Protein AF-J9DTH9-F1 (afdb_monomer_lite)

InterPro domains:
  IPR004836 Sodium/calcium exchanger protein [PR01259] (29-41)
  IPR004836 Sodium/calcium exchanger protein [PR01259] (42-53)
  IPR004836 Sodium/calcium exchanger protein [PR01259] (55-67)
  IPR004836 Sodium/calcium exchanger protein [PR01259] (68-81)
  IPR004837 Sodium/calcium exchanger membrane region [PF01699] (24-188)
  IPR044880 NCX, central ion-binding domain superfamily [G3DSA:1.20.1420.30] (3-191)
  IPR051171 Calcium/Cation Antiporter [PTHR11878] (2-196)

Radius of gyration: 20.76 Å; chains: 1; bounding box: 55×37×49 Å

Foldseek 3Di:
DVCVVCVVVVVLLVVQDDCVPPVNPSSVVSVVVSCVVVLVVVLVVLQVVCVVVVHDSVLSCLPVVVCVVCVVLVVVLVVCCVVDPVSVVSVCSVVVVVCCCPCVVPVVVVVVQQVVCVVVVHGDDDDCQLVVVLVVLVVVLVVVLVVLLVCCLPPVVNVNDNDDGDPVSVVVNVVSNVVSSVVSSVVSRCVVVVVDDD

pLDDT: mean 89.2, std 5.46, range [56.94, 97.0]

Organism: Wuchereria bancrofti (NCBI:txid6293)

Sequence (198 aa):
MLHILSFPWKVIAALIPPTTLLGGWLSFFCALIVIGFITAIIGDLASILGCMIGLKDAVTAITLVALGTSLPDTFASKIAAQNDATADNAIGNITGSNAVNVFLGLGLPWTIAAIYWSIKNESFIVNAGNLGFSVTIFMATSIICILLLVARRILAFFGKGELGGPIGPKILSALILIILWLSYVLLSALQIYNYISI

Structure (mmCIF, N/CA/C/O backbone):
data_AF-J9DTH9-F1
#
_entry.id   AF-J9DTH9-F1
#
loop_
_atom_site.group_PDB
_atom_site.id
_atom_site.type_symbol
_atom_site.label_atom_id
_atom_site.label_alt_id
_atom_site.label_comp_id
_atom_site.label_asym_id
_atom_site.label_entity_id
_atom_site.label_seq_id
_atom_site.pdbx_PDB_ins_code
_atom_site.Cartn_x
_atom_site.Cartn_y
_atom_site.Cartn_z
_atom_site.occupancy
_atom_site.B_iso_or_equiv
_atom_site.auth_seq_id
_atom_site.auth_comp_id
_atom_site.auth_asym_id
_atom_site.auth_atom_id
_atom_site.pdbx_PDB_model_num
ATOM 1 N N . MET A 1 1 ? -12.044 -20.346 -17.306 1.00 56.94 1 MET A N 1
ATOM 2 C CA . MET A 1 1 ? -11.828 -20.302 -15.839 1.00 56.94 1 MET A CA 1
ATOM 3 C C . MET A 1 1 ? -12.072 -18.912 -15.241 1.00 56.94 1 MET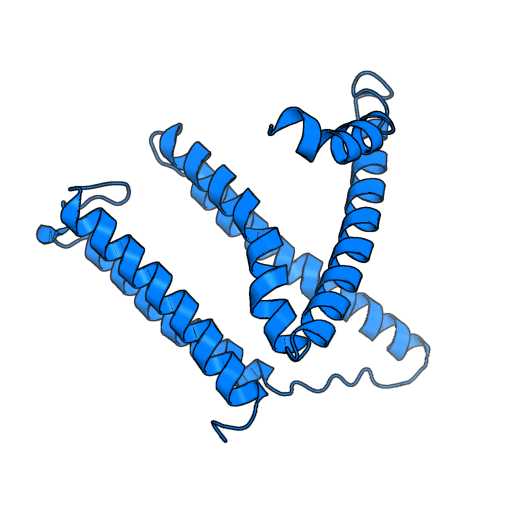 A C 1
ATOM 5 O O . MET A 1 1 ? -12.976 -18.786 -14.428 1.00 56.94 1 MET A O 1
ATOM 9 N N . LEU A 1 2 ? -11.370 -17.856 -15.688 1.00 71.00 2 LEU A N 1
ATOM 10 C CA . LEU A 1 2 ? -11.536 -16.469 -15.19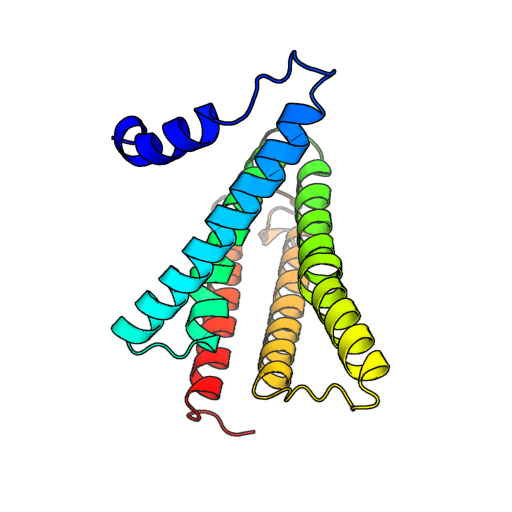2 1.00 71.00 2 LEU A CA 1
ATOM 11 C C . LEU A 1 2 ? -12.975 -15.918 -15.265 1.00 71.00 2 LEU A C 1
ATOM 13 O O . LEU A 1 2 ? -13.398 -15.170 -14.387 1.00 71.00 2 LEU A O 1
ATOM 17 N N . HIS A 1 3 ? -13.759 -16.315 -16.271 1.00 76.50 3 HIS A N 1
ATOM 18 C CA . HIS A 1 3 ? -15.157 -15.883 -16.394 1.00 76.50 3 HIS A CA 1
ATOM 19 C C . HIS A 1 3 ? -16.069 -16.449 -15.289 1.00 76.50 3 HIS A C 1
ATOM 21 O O . HIS A 1 3 ? -16.994 -15.769 -14.859 1.00 76.50 3 HIS A O 1
ATOM 27 N N . ILE A 1 4 ? -15.825 -17.681 -14.834 1.00 83.75 4 ILE A N 1
ATOM 28 C CA . ILE A 1 4 ? -16.640 -18.330 -13.794 1.00 83.75 4 ILE A CA 1
ATOM 29 C C . ILE A 1 4 ? -16.280 -17.744 -12.425 1.00 83.75 4 ILE A C 1
ATOM 31 O O . ILE A 1 4 ? -17.164 -17.380 -11.660 1.00 83.75 4 ILE A O 1
ATOM 35 N N . LEU A 1 5 ? -14.984 -17.552 -12.163 1.00 82.38 5 LEU A N 1
ATOM 36 C CA . LEU A 1 5 ? -14.482 -16.946 -10.924 1.00 82.38 5 LEU A CA 1
ATOM 37 C C . LEU A 1 5 ? -14.946 -15.493 -10.732 1.00 82.38 5 LEU A C 1
ATOM 39 O O . LEU A 1 5 ? -15.212 -15.080 -9.612 1.00 82.38 5 LEU A O 1
ATOM 43 N N . SER A 1 6 ? -15.080 -14.723 -11.816 1.00 83.62 6 SER A N 1
ATOM 44 C CA . SER A 1 6 ? -15.561 -13.333 -11.764 1.00 83.62 6 SER A CA 1
ATOM 45 C C . SER A 1 6 ? -17.087 -13.197 -11.811 1.00 83.62 6 SER A C 1
ATOM 47 O O . SER A 1 6 ? -17.594 -12.081 -11.723 1.00 83.62 6 SER A O 1
ATOM 49 N N . PHE A 1 7 ? -17.836 -14.296 -11.962 1.00 87.06 7 PHE A N 1
ATOM 50 C CA . PHE A 1 7 ? -19.287 -14.245 -12.152 1.00 87.06 7 PHE A CA 1
ATOM 51 C C . PHE A 1 7 ? -20.033 -13.551 -11.000 1.00 87.06 7 PHE A C 1
ATOM 53 O O . PHE A 1 7 ? -20.823 -12.654 -11.298 1.00 87.06 7 PHE A O 1
ATOM 60 N N . PRO A 1 8 ? -19.757 -13.845 -9.712 1.00 84.75 8 PRO A N 1
ATOM 61 C CA . PRO A 1 8 ? -20.412 -13.137 -8.614 1.00 84.75 8 PRO A CA 1
ATOM 62 C C . PRO A 1 8 ? -20.180 -11.623 -8.686 1.00 84.75 8 PRO A C 1
ATOM 64 O O . PRO A 1 8 ? -21.100 -10.840 -8.466 1.00 84.75 8 PRO A O 1
ATOM 67 N N . TRP A 1 9 ? -18.969 -11.194 -9.060 1.00 83.06 9 TRP A N 1
ATOM 68 C CA . TRP A 1 9 ? -18.630 -9.768 -9.127 1.00 83.06 9 TRP A CA 1
ATOM 69 C C . TRP A 1 9 ? -19.303 -9.087 -10.312 1.00 83.06 9 TRP A C 1
ATOM 71 O O . TRP A 1 9 ? -19.718 -7.940 -10.198 1.00 83.06 9 TRP A O 1
ATOM 81 N N . LYS A 1 10 ? -19.489 -9.802 -11.426 1.00 84.00 10 LYS A N 1
ATOM 82 C CA . LYS A 1 10 ? -20.274 -9.309 -12.564 1.00 84.00 10 LYS A CA 1
ATOM 83 C C . LYS A 1 10 ? -21.745 -9.122 -12.205 1.00 84.00 10 LYS A C 1
ATOM 85 O O . LYS A 1 10 ? -22.332 -8.140 -12.638 1.00 84.00 10 LYS A O 1
ATOM 90 N N . VAL A 1 11 ? -22.328 -10.028 -11.417 1.00 86.00 11 VAL A N 1
ATOM 91 C CA . VAL A 1 11 ? -23.721 -9.904 -10.958 1.00 86.00 11 VAL A CA 1
ATOM 92 C C . VAL A 1 11 ? -23.881 -8.683 -10.058 1.00 86.00 11 VAL A C 1
ATOM 94 O O . VAL A 1 11 ? -24.789 -7.890 -10.273 1.00 86.00 11 VAL A O 1
ATOM 97 N N . ILE A 1 12 ? -22.969 -8.484 -9.103 1.00 83.50 12 ILE A N 1
ATOM 98 C CA . ILE A 1 12 ? -23.009 -7.309 -8.224 1.00 83.50 12 ILE A CA 1
ATOM 99 C C . ILE A 1 12 ? -22.785 -6.017 -9.023 1.00 83.50 12 ILE A C 1
ATOM 101 O O . ILE A 1 12 ? -23.518 -5.048 -8.844 1.00 83.50 12 ILE A O 1
ATOM 105 N N . ALA A 1 13 ? -21.829 -6.006 -9.956 1.00 82.00 13 ALA A N 1
ATOM 106 C CA . ALA A 1 13 ? -21.587 -4.856 -10.823 1.00 82.00 13 ALA A CA 1
ATOM 107 C C . ALA A 1 13 ? -22.768 -4.559 -11.765 1.00 82.00 13 ALA A C 1
ATOM 109 O O . ALA A 1 13 ? -22.997 -3.402 -12.099 1.00 82.00 13 ALA A O 1
ATOM 110 N N . ALA A 1 14 ? -23.553 -5.568 -12.159 1.00 85.75 14 ALA A N 1
ATOM 111 C CA . ALA A 1 14 ? -24.756 -5.382 -12.971 1.00 85.75 14 ALA A CA 1
ATOM 112 C C . ALA A 1 14 ? -25.900 -4.677 -12.217 1.00 85.75 14 ALA A C 1
ATOM 114 O O . ALA A 1 14 ? -26.828 -4.186 -12.854 1.00 85.75 14 ALA A O 1
ATOM 115 N N . LEU A 1 15 ? -25.834 -4.598 -10.881 1.00 84.12 15 LEU A N 1
ATOM 116 C CA . LEU A 1 15 ? -26.766 -3.804 -10.072 1.00 84.12 15 LEU A CA 1
ATOM 117 C C . LEU A 1 15 ? -26.458 -2.299 -10.136 1.00 84.12 15 LEU A C 1
ATOM 119 O O . LEU A 1 15 ? -27.285 -1.488 -9.720 1.00 84.12 15 LEU A O 1
ATOM 123 N N . ILE A 1 16 ? -25.281 -1.913 -10.642 1.00 88.88 16 ILE A N 1
ATOM 124 C CA . ILE A 1 16 ? -24.899 -0.511 -10.810 1.00 88.88 16 ILE A CA 1
ATOM 125 C C . ILE A 1 16 ? -25.611 0.034 -12.059 1.00 88.88 16 ILE A C 1
ATOM 127 O O . ILE A 1 16 ? -25.510 -0.563 -13.134 1.00 88.88 16 ILE A O 1
ATOM 131 N N . PRO A 1 17 ? -26.326 1.168 -11.956 1.00 89.56 17 PRO A N 1
ATOM 132 C CA . PRO A 1 17 ? -27.059 1.725 -13.082 1.00 89.56 17 PRO A CA 1
ATOM 133 C C . PRO A 1 17 ? -26.115 2.134 -14.225 1.00 89.56 17 PRO A C 1
ATOM 135 O O . PRO A 1 17 ? -24.964 2.519 -13.978 1.00 89.56 17 PRO A O 1
ATOM 138 N N . PRO A 1 18 ? -26.590 2.082 -15.483 1.00 88.12 18 PRO A N 1
ATOM 139 C CA . PRO A 1 18 ? -25.776 2.410 -16.645 1.00 88.12 18 PRO A CA 1
ATOM 140 C C . PRO A 1 18 ? -25.323 3.873 -16.626 1.00 88.12 18 PRO A C 1
ATOM 142 O O . PRO A 1 18 ? -26.047 4.772 -16.195 1.00 88.12 18 PRO A O 1
ATOM 145 N N . THR A 1 19 ? -24.127 4.119 -17.162 1.00 87.06 19 THR A N 1
ATOM 146 C CA . THR A 1 19 ? -23.484 5.445 -17.211 1.00 87.06 19 THR A CA 1
ATOM 147 C C . THR A 1 19 ? -24.218 6.461 -18.088 1.00 87.06 19 THR A C 1
ATOM 149 O O . THR A 1 19 ? -23.945 7.654 -18.006 1.00 87.06 19 THR A O 1
ATOM 152 N N . THR A 1 20 ? -25.174 6.016 -18.907 1.00 87.44 20 THR A N 1
ATOM 153 C CA . THR A 1 20 ? -26.025 6.881 -19.734 1.00 87.44 20 THR A CA 1
ATOM 154 C C . THR A 1 20 ? -27.102 7.614 -18.929 1.00 87.44 20 THR A C 1
ATOM 156 O O . THR A 1 20 ? -27.630 8.620 -19.399 1.00 87.44 20 THR A O 1
ATOM 159 N N . LEU A 1 21 ? -27.428 7.154 -17.715 1.00 87.44 21 LEU A N 1
ATOM 160 C CA . LEU A 1 21 ? -28.403 7.808 -16.840 1.00 87.44 21 LEU A CA 1
ATOM 161 C C . LEU A 1 21 ? -27.757 8.956 -16.060 1.00 87.44 21 LEU A C 1
ATOM 163 O O . LEU A 1 21 ? -26.681 8.799 -15.483 1.00 87.44 21 LEU A O 1
ATOM 167 N N . LEU A 1 22 ? -28.444 10.104 -16.005 1.00 85.94 22 LEU A N 1
ATOM 168 C CA . LEU A 1 22 ? -28.042 11.286 -15.222 1.00 85.94 22 LEU A CA 1
ATOM 169 C C . LEU A 1 22 ? -26.574 11.709 -15.444 1.00 85.94 22 LEU A C 1
ATOM 171 O O . LEU A 1 22 ? -25.880 12.100 -14.507 1.00 85.94 22 LEU A O 1
ATOM 175 N N . GLY A 1 23 ? -26.079 11.590 -16.681 1.00 87.56 23 GLY A N 1
ATOM 176 C CA . GLY A 1 23 ? -24.701 11.953 -17.032 1.00 87.56 23 GLY A CA 1
ATOM 177 C C . GLY A 1 23 ? -23.626 11.123 -16.318 1.00 87.56 23 GLY A C 1
ATOM 178 O O . GLY A 1 23 ? -22.504 11.592 -16.167 1.00 87.56 23 GLY A O 1
ATOM 179 N N . GLY A 1 24 ? -23.965 9.922 -15.837 1.00 89.38 24 GLY A N 1
ATOM 180 C CA . GLY A 1 24 ? -23.042 9.008 -15.162 1.00 89.38 24 GLY A CA 1
ATOM 181 C C . GLY A 1 24 ? -22.931 9.198 -13.647 1.00 89.38 24 GLY A C 1
ATOM 182 O O . GLY A 1 24 ? -22.409 8.313 -12.971 1.00 89.38 24 GLY A O 1
ATOM 183 N N . TRP A 1 25 ? -23.483 10.278 -13.083 1.00 91.38 25 T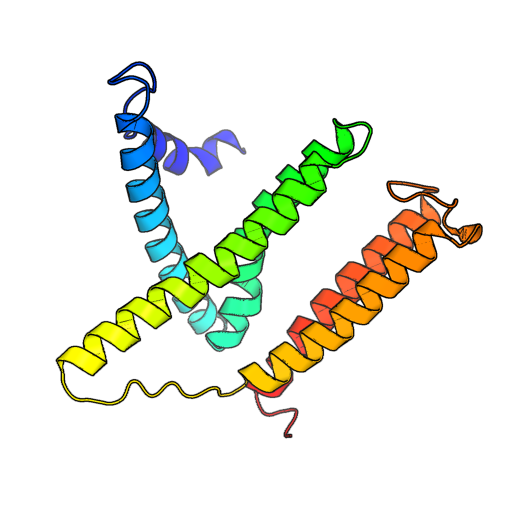RP A N 1
ATOM 184 C CA . TRP A 1 25 ? -23.417 10.555 -11.641 1.00 91.38 25 TRP A CA 1
ATOM 185 C C . TRP A 1 25 ? -24.092 9.481 -10.793 1.00 91.38 25 TRP A C 1
ATOM 187 O O . TRP A 1 25 ? -23.561 9.077 -9.760 1.00 91.38 25 TRP A O 1
ATOM 197 N N . LEU A 1 26 ? -25.242 8.974 -11.245 1.00 90.75 26 LEU A N 1
ATOM 198 C CA . LEU A 1 26 ? -25.947 7.905 -10.542 1.00 90.75 26 LEU A CA 1
ATOM 199 C C . LEU A 1 26 ? -25.106 6.621 -10.496 1.00 90.75 26 LEU A C 1
ATOM 201 O O . LEU A 1 26 ? -24.986 5.994 -9.447 1.00 90.75 26 LEU A O 1
ATOM 205 N N . SER A 1 27 ? -24.477 6.269 -11.620 1.00 91.06 27 SER A N 1
ATOM 206 C CA . SER A 1 27 ? -23.570 5.121 -11.717 1.00 91.06 27 SER A CA 1
ATOM 207 C C . SER A 1 27 ? -22.386 5.270 -10.756 1.00 91.06 27 SER A C 1
ATOM 209 O O . SER A 1 27 ? -22.070 4.343 -10.016 1.00 91.06 27 SER A O 1
ATOM 211 N N . PHE A 1 28 ? -21.798 6.468 -10.692 1.00 90.50 28 PHE A N 1
ATOM 212 C CA . PHE A 1 28 ? -20.665 6.779 -9.823 1.00 90.50 28 PHE A CA 1
ATOM 213 C C . PHE A 1 28 ? -20.976 6.583 -8.331 1.00 90.50 28 PHE A C 1
ATOM 215 O O . PHE A 1 28 ? -20.275 5.832 -7.652 1.00 90.50 28 PHE A O 1
ATOM 222 N N . PHE A 1 29 ? -22.043 7.201 -7.813 1.00 91.88 29 PHE A N 1
ATOM 223 C CA . PHE A 1 29 ? -22.385 7.079 -6.390 1.00 91.88 29 PHE A CA 1
ATOM 224 C C . PHE A 1 29 ? -22.839 5.664 -6.014 1.00 91.88 29 PHE A C 1
ATOM 226 O O . PHE A 1 29 ? -22.443 5.155 -4.965 1.00 91.88 29 PHE A O 1
ATOM 233 N N . CYS A 1 30 ? -23.616 4.994 -6.872 1.00 91.38 30 CYS A N 1
ATOM 234 C CA . CYS A 1 30 ? -23.992 3.599 -6.644 1.00 91.38 30 CYS A CA 1
ATOM 235 C C . CYS A 1 30 ? -22.762 2.679 -6.613 1.00 91.38 30 CYS A C 1
ATOM 237 O O . CYS A 1 30 ? -22.658 1.838 -5.722 1.00 91.38 30 CYS A O 1
ATOM 239 N N . ALA A 1 31 ? -21.809 2.862 -7.533 1.00 91.25 31 ALA A N 1
ATOM 240 C CA . ALA A 1 31 ? -20.563 2.101 -7.542 1.00 91.25 31 ALA A CA 1
ATOM 241 C C . ALA A 1 31 ? -19.748 2.322 -6.259 1.00 91.25 31 ALA A C 1
ATOM 243 O O . ALA A 1 31 ? -19.278 1.352 -5.670 1.00 91.25 31 ALA A O 1
ATOM 244 N N . LEU A 1 32 ? -19.633 3.569 -5.787 1.00 90.44 32 LEU A N 1
ATOM 245 C CA . LEU A 1 32 ? -18.943 3.886 -4.532 1.00 90.44 32 LEU A CA 1
ATOM 246 C C . LEU A 1 32 ? -19.558 3.162 -3.328 1.00 90.44 32 LEU A C 1
ATOM 248 O O . LEU A 1 32 ? -18.823 2.582 -2.531 1.00 90.44 32 LEU A O 1
ATOM 252 N N . ILE A 1 33 ? -20.890 3.151 -3.211 1.00 90.44 33 ILE A N 1
ATOM 253 C CA . ILE A 1 33 ? -21.591 2.456 -2.118 1.00 90.44 33 ILE A CA 1
ATOM 254 C C . ILE A 1 33 ? -21.323 0.949 -2.177 1.00 90.44 33 ILE A C 1
ATOM 256 O O . ILE A 1 33 ? -20.989 0.338 -1.163 1.00 90.44 33 ILE A O 1
ATOM 260 N N . VAL A 1 34 ? -21.436 0.352 -3.366 1.00 90.88 34 VAL A N 1
ATOM 261 C CA . VAL A 1 34 ? -21.207 -1.085 -3.567 1.00 90.88 34 VAL A CA 1
ATOM 262 C C . VAL A 1 34 ? -19.763 -1.464 -3.235 1.00 90.88 34 VAL A C 1
ATOM 264 O O . VAL A 1 34 ? -19.540 -2.429 -2.507 1.00 90.88 34 VAL A O 1
ATOM 267 N N . ILE A 1 35 ? -18.780 -0.694 -3.709 1.00 89.25 35 ILE A N 1
ATOM 268 C CA . ILE A 1 35 ? -17.361 -0.926 -3.408 1.00 89.25 35 ILE A CA 1
ATOM 269 C C . ILE A 1 35 ? -17.103 -0.782 -1.906 1.00 89.25 35 ILE A C 1
ATOM 271 O O . ILE A 1 35 ? -16.432 -1.637 -1.330 1.00 89.25 35 ILE A O 1
ATOM 275 N N . GLY A 1 36 ? -17.660 0.245 -1.258 1.00 88.88 36 GLY A N 1
ATOM 276 C CA . GLY A 1 36 ? -17.536 0.438 0.188 1.00 88.88 36 GLY A CA 1
ATOM 277 C C . GLY A 1 36 ? -18.091 -0.745 0.985 1.00 88.88 36 GLY A C 1
ATOM 278 O O . GLY A 1 36 ? -17.413 -1.270 1.867 1.00 88.88 36 GLY A O 1
ATOM 279 N N . PHE A 1 37 ? -19.282 -1.227 0.621 1.00 89.50 37 PHE A N 1
ATOM 280 C CA . PHE A 1 37 ? -19.912 -2.384 1.257 1.00 89.50 37 PHE A CA 1
ATOM 281 C C . PHE A 1 37 ? -19.104 -3.676 1.070 1.00 89.50 37 PHE A C 1
ATOM 283 O O . PHE A 1 37 ? -18.843 -4.392 2.036 1.00 89.50 37 PHE A O 1
ATOM 290 N N . ILE A 1 38 ? -18.654 -3.961 -0.156 1.00 88.69 38 ILE A N 1
ATOM 291 C CA . ILE A 1 38 ? -17.822 -5.139 -0.442 1.00 88.69 38 ILE A CA 1
ATOM 292 C C . ILE A 1 38 ? -16.501 -5.063 0.328 1.00 88.69 38 ILE A C 1
ATOM 294 O O . ILE A 1 38 ? -16.062 -6.064 0.889 1.00 88.69 38 ILE A O 1
ATOM 298 N N . THR A 1 39 ? -15.877 -3.885 0.380 1.00 87.50 39 THR A N 1
ATOM 299 C CA . THR A 1 39 ? -14.600 -3.685 1.078 1.00 87.50 39 THR A CA 1
ATOM 300 C C . THR A 1 39 ? -14.739 -3.957 2.575 1.00 87.50 39 THR A C 1
ATOM 302 O O . THR A 1 39 ? -13.872 -4.617 3.142 1.00 87.50 39 THR A O 1
ATOM 305 N N . ALA A 1 40 ? -15.845 -3.535 3.199 1.00 88.50 40 ALA A N 1
ATOM 306 C CA . ALA A 1 40 ? -16.130 -3.848 4.599 1.00 88.50 40 ALA A CA 1
ATOM 307 C C . ALA A 1 40 ? -16.228 -5.367 4.836 1.00 88.50 40 ALA A C 1
ATOM 309 O O . ALA A 1 40 ? -15.542 -5.898 5.706 1.00 88.50 40 ALA A O 1
ATOM 310 N N . ILE A 1 41 ? -16.987 -6.083 3.996 1.00 89.88 41 ILE A N 1
ATOM 311 C CA . ILE A 1 41 ? -17.116 -7.548 4.093 1.00 89.88 41 ILE A CA 1
ATOM 312 C C . ILE A 1 41 ? -15.763 -8.241 3.907 1.00 89.88 41 ILE A C 1
ATOM 314 O O . ILE A 1 41 ? -15.426 -9.158 4.652 1.00 89.88 41 ILE A O 1
ATOM 318 N N . ILE A 1 42 ? -14.978 -7.828 2.910 1.00 89.25 42 ILE A N 1
ATOM 319 C CA . ILE A 1 42 ? -13.660 -8.419 2.649 1.00 89.25 42 ILE A CA 1
ATOM 320 C C . ILE A 1 42 ? -12.715 -8.177 3.830 1.00 89.25 42 ILE A C 1
ATOM 322 O O . ILE A 1 42 ? -11.953 -9.079 4.174 1.00 89.25 42 ILE A O 1
ATOM 326 N N . GLY A 1 43 ? -12.778 -7.004 4.466 1.00 87.62 43 GLY A N 1
ATOM 327 C CA . GLY A 1 43 ? -12.012 -6.699 5.675 1.00 87.62 43 GLY A CA 1
ATOM 328 C C . GLY A 1 43 ? -12.329 -7.658 6.824 1.00 87.62 43 GLY A C 1
ATOM 329 O O . GLY A 1 43 ? -11.414 -8.256 7.395 1.00 87.62 43 GLY A O 1
ATOM 330 N N . ASP A 1 44 ? -13.615 -7.880 7.099 1.00 90.12 44 ASP A N 1
ATOM 331 C CA . ASP A 1 44 ? -14.058 -8.809 8.144 1.00 90.12 44 ASP A CA 1
ATOM 332 C C . ASP A 1 44 ? -13.655 -10.256 7.828 1.00 90.12 44 ASP A C 1
ATOM 334 O O . ASP A 1 44 ? -13.114 -10.965 8.680 1.00 90.12 44 ASP A O 1
ATOM 338 N N . LEU A 1 45 ? -13.841 -10.692 6.577 1.00 91.06 45 LEU A N 1
ATOM 339 C CA . LEU A 1 45 ? -13.428 -12.024 6.132 1.00 91.06 45 LEU A CA 1
ATOM 340 C C . LEU A 1 45 ? -11.912 -12.218 6.223 1.00 91.06 45 LEU A C 1
ATOM 342 O O . LEU A 1 45 ? -11.464 -13.300 6.602 1.00 91.06 45 LEU A O 1
ATOM 346 N N . ALA A 1 46 ? -11.122 -11.192 5.901 1.00 89.38 46 ALA A N 1
ATOM 347 C CA . ALA A 1 46 ? -9.673 -11.240 6.040 1.00 89.38 46 ALA A CA 1
ATOM 348 C C . ALA A 1 46 ? -9.266 -11.411 7.510 1.00 89.38 46 ALA A C 1
ATOM 350 O O . ALA A 1 46 ? -8.402 -12.237 7.796 1.00 89.38 46 ALA A O 1
ATOM 351 N N . SER A 1 47 ? -9.921 -10.703 8.436 1.00 87.31 47 SER A N 1
ATOM 352 C CA . SER A 1 47 ? -9.692 -10.852 9.879 1.00 87.31 47 SER A CA 1
ATOM 353 C C . SER A 1 47 ? -10.030 -12.265 10.375 1.00 87.31 47 SER A C 1
ATOM 355 O O . SER A 1 47 ? -9.197 -12.922 11.002 1.00 87.31 47 SER A O 1
ATOM 357 N N . ILE A 1 48 ? -11.198 -12.800 9.996 1.00 91.69 48 ILE A N 1
ATOM 358 C CA . ILE A 1 48 ? -11.612 -14.171 10.343 1.00 91.69 48 ILE A CA 1
ATOM 359 C C . ILE A 1 48 ? -10.630 -15.201 9.770 1.00 91.69 48 ILE A C 1
ATOM 361 O O . ILE A 1 48 ? -10.228 -16.131 10.469 1.00 91.69 48 ILE A O 1
ATOM 365 N N . LEU A 1 49 ? -10.207 -15.033 8.514 1.00 91.25 49 LEU A N 1
ATOM 366 C CA . LEU A 1 49 ? -9.205 -15.892 7.885 1.00 91.25 49 LEU A CA 1
ATOM 367 C C . LEU A 1 49 ? -7.870 -15.838 8.635 1.00 91.25 49 LEU A C 1
ATOM 369 O O . LEU A 1 49 ? -7.276 -16.883 8.897 1.00 91.25 49 LEU A O 1
ATOM 373 N N . GLY A 1 50 ? -7.425 -14.639 9.015 1.00 88.94 50 GLY A N 1
ATOM 374 C CA . GLY A 1 50 ? -6.247 -14.442 9.851 1.00 88.94 50 GLY A CA 1
ATOM 375 C C . GLY A 1 50 ? -6.352 -15.219 11.161 1.00 88.94 50 GLY A C 1
ATOM 376 O O . GLY A 1 50 ? -5.464 -16.009 11.475 1.00 88.94 50 GLY A O 1
ATOM 377 N N . CYS A 1 51 ? -7.482 -15.091 11.857 1.00 89.81 51 CYS A N 1
ATOM 378 C CA . CYS A 1 51 ? -7.764 -15.815 13.093 1.00 89.81 51 CYS A CA 1
ATOM 379 C C . CYS A 1 51 ? -7.709 -17.344 12.904 1.00 89.81 51 CYS A C 1
ATOM 381 O O . CYS A 1 51 ? -7.050 -18.032 13.682 1.00 89.81 51 CYS A O 1
ATOM 383 N N . MET A 1 52 ? -8.311 -17.879 11.834 1.00 92.06 52 MET A N 1
ATOM 384 C CA . MET A 1 52 ? -8.290 -19.321 11.533 1.00 92.06 52 MET A CA 1
ATOM 385 C C . MET A 1 52 ? -6.881 -19.864 11.257 1.00 92.06 52 MET A C 1
ATOM 387 O O . MET A 1 52 ? -6.601 -21.023 11.555 1.00 92.06 52 MET A O 1
ATOM 391 N N . ILE A 1 53 ? -5.993 -19.041 10.694 1.00 90.88 53 ILE A N 1
ATOM 392 C CA . ILE A 1 53 ? -4.597 -19.405 10.398 1.00 90.88 53 ILE A CA 1
ATOM 393 C C . ILE A 1 53 ? -3.676 -19.141 11.613 1.00 90.88 53 ILE A C 1
ATOM 395 O O . ILE A 1 53 ? -2.511 -19.532 11.609 1.00 90.88 53 ILE A O 1
ATOM 399 N N . GLY A 1 54 ? -4.179 -18.513 12.683 1.00 89.00 54 GLY A N 1
ATOM 400 C CA . GLY A 1 54 ? -3.387 -18.135 13.862 1.00 89.00 54 GLY A CA 1
ATOM 401 C C . GLY A 1 54 ? -2.568 -16.848 13.679 1.00 89.00 54 GLY A C 1
ATOM 402 O O . GLY A 1 54 ? -1.608 -16.595 14.416 1.00 89.00 54 GLY A O 1
ATOM 403 N N . LEU A 1 55 ? -2.929 -16.023 12.694 1.00 90.56 55 LEU A N 1
ATOM 404 C CA . LEU A 1 55 ? -2.332 -14.713 12.458 1.00 90.56 55 LEU A CA 1
ATOM 405 C C . LEU A 1 55 ? -2.992 -13.648 13.337 1.00 90.56 55 LEU A C 1
ATOM 407 O O . LEU A 1 55 ? -4.214 -13.566 13.421 1.00 90.56 55 LEU A O 1
ATOM 411 N N . LYS A 1 56 ? -2.174 -12.801 13.972 1.00 89.62 56 LYS A N 1
ATOM 412 C CA . LYS A 1 56 ? -2.666 -11.602 14.669 1.00 89.62 56 LYS A CA 1
ATOM 413 C C . LYS A 1 56 ? -3.217 -10.599 13.652 1.00 89.62 56 LYS A C 1
ATOM 415 O O . LYS A 1 56 ? -2.611 -10.418 12.596 1.00 89.62 56 LYS A O 1
ATOM 420 N N . ASP A 1 57 ? -4.276 -9.876 14.008 1.00 87.06 57 ASP A N 1
ATOM 421 C CA . ASP A 1 57 ? -4.962 -8.913 13.128 1.00 87.06 57 ASP A CA 1
ATOM 422 C C . ASP A 1 57 ? -4.007 -7.913 12.462 1.00 87.06 57 ASP A C 1
ATOM 424 O O . ASP A 1 57 ? -4.105 -7.653 11.264 1.00 87.06 57 ASP A O 1
ATOM 428 N N . ALA A 1 58 ? -3.015 -7.413 13.206 1.00 87.62 58 ALA A N 1
ATOM 429 C CA . ALA A 1 58 ? -2.002 -6.505 12.670 1.00 87.62 58 ALA A CA 1
ATOM 430 C C . ALA A 1 58 ? -1.147 -7.146 11.557 1.00 87.62 58 ALA A C 1
ATOM 432 O O . ALA A 1 58 ? -0.830 -6.481 10.574 1.00 87.62 58 ALA A O 1
ATOM 433 N N . VAL A 1 59 ? -0.807 -8.437 11.673 1.00 90.62 59 VAL A N 1
ATOM 434 C CA . VAL A 1 59 ? -0.058 -9.179 10.643 1.00 90.62 59 VAL A CA 1
ATOM 435 C C . VAL A 1 59 ? -0.942 -9.427 9.425 1.00 90.62 59 VAL A C 1
ATOM 437 O O . VAL A 1 59 ? -0.508 -9.211 8.296 1.00 90.62 59 VAL A O 1
ATOM 440 N N . THR A 1 60 ? -2.198 -9.814 9.643 1.00 91.19 60 THR A N 1
ATOM 441 C CA . THR A 1 60 ? -3.210 -9.977 8.589 1.00 91.19 60 THR A CA 1
ATOM 442 C C . THR A 1 60 ? -3.409 -8.682 7.795 1.00 91.19 60 THR A C 1
ATOM 444 O O . THR A 1 60 ? -3.464 -8.712 6.564 1.00 91.19 60 THR A O 1
ATOM 447 N N . ALA A 1 61 ? -3.443 -7.533 8.477 1.00 88.50 61 ALA A N 1
ATOM 448 C CA . ALA A 1 61 ? -3.604 -6.223 7.857 1.00 88.50 61 ALA A CA 1
ATOM 449 C C . ALA A 1 61 ? -2.412 -5.842 6.959 1.00 88.50 61 ALA A C 1
ATOM 451 O O . ALA A 1 61 ? -2.612 -5.504 5.793 1.00 88.50 61 ALA A O 1
ATOM 452 N N . ILE A 1 62 ? -1.172 -5.946 7.458 1.00 89.75 62 ILE A N 1
ATOM 453 C CA . ILE A 1 62 ? 0.035 -5.577 6.686 1.00 89.75 62 ILE A CA 1
ATOM 454 C C . ILE A 1 62 ? 0.392 -6.583 5.579 1.00 89.75 62 ILE A C 1
ATOM 456 O O . ILE A 1 62 ? 1.243 -6.290 4.740 1.00 89.75 62 ILE A O 1
ATOM 460 N N . THR A 1 63 ? -0.234 -7.764 5.574 1.00 90.38 63 THR A N 1
ATOM 461 C CA . THR A 1 63 ? -0.016 -8.805 4.560 1.00 90.38 63 THR A CA 1
ATOM 462 C C . THR A 1 63 ? -1.205 -8.929 3.620 1.00 90.38 63 THR A C 1
ATOM 464 O O . THR A 1 63 ? -1.168 -8.376 2.527 1.00 90.38 63 THR A O 1
ATOM 467 N N . LEU A 1 64 ? -2.258 -9.640 4.025 1.00 87.19 64 LEU A N 1
ATOM 468 C CA . LEU A 1 64 ? -3.379 -10.019 3.168 1.00 87.19 64 LEU A CA 1
ATOM 469 C C . LEU A 1 64 ? -4.177 -8.806 2.694 1.00 87.19 64 LEU A C 1
ATOM 471 O O . LEU A 1 64 ? -4.444 -8.685 1.499 1.00 87.19 64 LEU A O 1
ATOM 475 N N . VAL A 1 65 ? -4.522 -7.899 3.610 1.00 88.88 65 VAL A N 1
ATOM 476 C CA . VAL A 1 65 ? -5.330 -6.719 3.272 1.00 88.88 65 VAL A CA 1
ATOM 477 C C . VAL A 1 65 ? -4.512 -5.741 2.431 1.00 88.88 65 VAL A C 1
ATOM 479 O O . VAL A 1 65 ? -4.930 -5.393 1.328 1.00 88.88 65 VAL A O 1
ATOM 482 N N . ALA A 1 66 ? -3.316 -5.364 2.897 1.00 88.19 66 ALA A N 1
ATOM 483 C CA . ALA A 1 66 ? -2.449 -4.416 2.197 1.00 88.19 66 ALA A CA 1
ATOM 484 C C . ALA A 1 66 ? -2.040 -4.893 0.790 1.00 88.19 66 ALA A C 1
ATOM 486 O O . ALA A 1 66 ? -2.007 -4.100 -0.155 1.00 88.19 66 ALA A O 1
ATOM 487 N N . LEU A 1 67 ? -1.750 -6.188 0.624 1.00 87.94 67 LEU A N 1
ATOM 488 C CA . LEU A 1 67 ? -1.449 -6.775 -0.682 1.00 87.94 67 LEU A CA 1
ATOM 489 C C . LEU A 1 67 ? -2.697 -6.809 -1.573 1.00 87.94 67 LEU A C 1
ATOM 491 O O . LEU A 1 67 ? -2.612 -6.466 -2.751 1.00 87.94 67 LEU A O 1
ATOM 495 N N . GLY A 1 68 ? -3.858 -7.166 -1.017 1.00 85.62 68 GLY A N 1
ATOM 496 C CA . GLY A 1 68 ? -5.126 -7.218 -1.745 1.00 85.62 68 GLY A CA 1
ATOM 497 C C . GLY A 1 68 ? -5.535 -5.875 -2.356 1.00 85.62 68 GLY A C 1
ATOM 498 O O . GLY A 1 68 ? -5.987 -5.846 -3.499 1.00 85.62 68 GLY A O 1
ATOM 499 N N . THR A 1 69 ? -5.323 -4.768 -1.639 1.00 85.50 69 THR A N 1
ATOM 500 C CA . THR A 1 69 ? -5.634 -3.418 -2.138 1.00 85.50 69 THR A CA 1
ATOM 501 C C . THR A 1 69 ? -4.574 -2.882 -3.100 1.00 85.50 69 THR A C 1
ATOM 503 O O . THR A 1 69 ? -4.920 -2.232 -4.079 1.00 85.50 69 THR A O 1
ATOM 506 N N . SER A 1 70 ? -3.292 -3.183 -2.872 1.00 88.88 70 SER A N 1
ATOM 507 C CA . SER A 1 70 ? -2.183 -2.589 -3.641 1.00 88.88 70 SER A CA 1
ATOM 508 C C . SER A 1 70 ? -1.838 -3.343 -4.933 1.00 88.88 70 SER A C 1
ATOM 510 O O . SER A 1 70 ? -1.182 -2.792 -5.821 1.00 88.88 70 SER A O 1
ATOM 512 N N . LEU A 1 71 ? -2.241 -4.613 -5.069 1.00 89.06 71 LEU A N 1
ATOM 513 C CA . LEU A 1 71 ? -1.998 -5.403 -6.284 1.00 89.06 71 LEU A CA 1
ATOM 514 C C . LEU A 1 71 ? -2.692 -4.823 -7.531 1.00 89.06 71 LEU A C 1
ATOM 516 O O . LEU A 1 71 ? -2.010 -4.681 -8.552 1.00 89.06 71 LEU A O 1
ATOM 520 N N . PRO A 1 72 ? -3.996 -4.472 -7.497 1.00 84.94 72 PRO A N 1
ATOM 521 C CA . PRO A 1 72 ? -4.653 -3.792 -8.611 1.00 84.94 72 PRO A CA 1
ATOM 522 C C . PRO A 1 72 ? -3.933 -2.506 -9.026 1.00 84.94 72 PRO A C 1
ATOM 524 O O . PRO A 1 72 ? -3.649 -2.336 -10.213 1.00 84.94 72 PRO A O 1
ATOM 527 N N . ASP A 1 73 ? -3.547 -1.664 -8.062 1.00 87.44 73 ASP A N 1
ATOM 528 C CA . ASP A 1 73 ? -2.816 -0.416 -8.320 1.00 87.44 73 ASP A CA 1
ATOM 529 C C . ASP A 1 73 ? -1.452 -0.685 -8.954 1.00 87.44 73 ASP A C 1
ATOM 531 O O . ASP A 1 73 ? -1.051 -0.016 -9.906 1.00 87.44 73 ASP A O 1
ATOM 535 N N . THR A 1 74 ? -0.756 -1.725 -8.492 1.00 89.50 74 THR A N 1
ATOM 536 C CA . THR A 1 74 ? 0.523 -2.154 -9.069 1.00 89.50 74 THR A CA 1
ATOM 537 C C . THR A 1 74 ? 0.357 -2.579 -10.528 1.00 89.50 74 THR A C 1
ATOM 539 O O . THR A 1 74 ? 1.172 -2.210 -11.378 1.00 89.50 74 THR A O 1
ATOM 542 N N . PHE A 1 75 ? -0.696 -3.335 -10.856 1.00 90.19 75 PHE A N 1
ATOM 543 C CA . PHE A 1 75 ? -0.970 -3.727 -12.238 1.00 90.19 75 PHE A CA 1
ATOM 544 C C . PHE A 1 75 ? -1.374 -2.537 -13.108 1.00 90.19 75 PHE A C 1
ATOM 546 O O . PHE A 1 75 ? -0.876 -2.431 -14.229 1.00 90.19 75 PHE A O 1
ATOM 553 N N . ALA A 1 76 ? -2.206 -1.629 -12.596 1.00 89.00 76 ALA A N 1
ATOM 554 C CA . ALA A 1 76 ? -2.581 -0.404 -13.294 1.00 89.00 76 ALA A CA 1
ATOM 555 C C . ALA A 1 76 ? -1.348 0.463 -13.596 1.00 89.00 76 ALA A C 1
ATOM 557 O O . ALA A 1 76 ? -1.121 0.826 -14.750 1.00 89.00 76 ALA A O 1
ATOM 558 N N . SER A 1 77 ? -0.483 0.696 -12.604 1.00 90.62 77 SER A N 1
ATOM 559 C CA . SER A 1 77 ? 0.760 1.458 -12.772 1.00 90.62 77 SER A CA 1
ATOM 560 C C . SER A 1 77 ? 1.750 0.775 -13.708 1.00 90.62 77 SER A C 1
ATOM 562 O O . SER A 1 77 ? 2.407 1.444 -14.501 1.00 90.62 77 SER A O 1
ATOM 564 N N . LYS A 1 78 ? 1.843 -0.561 -13.680 1.00 90.56 78 LYS A N 1
ATOM 565 C CA . LYS A 1 78 ? 2.657 -1.311 -14.644 1.00 90.56 78 LYS A CA 1
ATOM 566 C C . LYS A 1 78 ? 2.151 -1.094 -16.069 1.00 90.56 78 LYS A C 1
ATOM 568 O O . LYS A 1 78 ? 2.955 -0.810 -16.949 1.00 90.56 78 LYS A O 1
ATOM 573 N N . ILE A 1 79 ? 0.848 -1.247 -16.300 1.00 90.44 79 ILE A N 1
ATOM 574 C CA . ILE A 1 79 ? 0.245 -1.069 -17.627 1.00 90.44 79 ILE A CA 1
ATOM 575 C C . ILE A 1 79 ? 0.446 0.375 -18.102 1.00 90.44 79 ILE A C 1
ATOM 577 O O . ILE A 1 79 ? 0.861 0.580 -19.240 1.00 90.44 79 ILE A O 1
ATOM 581 N N . ALA A 1 80 ? 0.243 1.362 -17.225 1.00 90.44 80 ALA A N 1
ATOM 582 C CA . ALA A 1 80 ? 0.517 2.766 -17.521 1.00 90.44 80 ALA A CA 1
ATOM 583 C C . ALA A 1 80 ? 1.987 2.984 -17.918 1.00 90.44 80 ALA A C 1
ATOM 585 O O . ALA A 1 80 ? 2.252 3.565 -18.961 1.00 90.44 80 ALA A O 1
ATOM 586 N N . ALA A 1 81 ? 2.942 2.432 -17.164 1.00 89.94 81 ALA A N 1
ATOM 587 C CA . ALA A 1 81 ? 4.369 2.553 -17.469 1.00 89.94 81 ALA A CA 1
ATOM 588 C C . ALA A 1 81 ? 4.798 1.835 -18.762 1.00 89.94 81 ALA A C 1
ATOM 590 O O . ALA A 1 81 ? 5.827 2.171 -19.335 1.00 89.94 81 ALA A O 1
ATOM 591 N N . GLN A 1 82 ? 4.059 0.813 -19.204 1.00 88.81 82 GLN A N 1
ATOM 592 C CA . GLN A 1 82 ? 4.335 0.109 -20.462 1.00 88.81 82 GLN A CA 1
ATOM 593 C C . GLN A 1 82 ? 3.768 0.837 -21.683 1.00 88.81 82 GLN A C 1
ATOM 595 O O . GLN A 1 82 ? 4.313 0.691 -22.775 1.00 88.81 82 GLN A O 1
ATOM 600 N N . ASN A 1 83 ? 2.671 1.570 -21.500 1.00 88.94 83 ASN A N 1
ATOM 601 C CA . ASN A 1 83 ? 1.949 2.242 -22.579 1.00 88.94 83 ASN A CA 1
ATOM 602 C C . ASN A 1 83 ? 2.314 3.725 -22.723 1.00 88.94 83 ASN A C 1
ATOM 604 O O . ASN A 1 83 ? 1.977 4.331 -23.735 1.00 88.94 83 ASN A O 1
ATOM 608 N N . ASP A 1 84 ? 2.974 4.305 -21.723 1.00 86.44 84 ASP A N 1
ATOM 609 C CA . ASP A 1 84 ? 3.373 5.706 -21.692 1.00 86.44 84 ASP A CA 1
ATOM 610 C C . ASP A 1 84 ? 4.888 5.851 -21.882 1.00 86.44 84 ASP A C 1
ATOM 612 O O . ASP A 1 84 ? 5.673 5.114 -21.286 1.00 86.44 84 ASP A O 1
ATOM 616 N N . ALA A 1 85 ? 5.307 6.811 -22.707 1.00 80.25 85 ALA A N 1
ATOM 617 C CA . ALA A 1 85 ? 6.712 7.007 -23.061 1.00 80.25 85 ALA A CA 1
ATOM 618 C C . ALA A 1 85 ? 7.551 7.529 -21.882 1.00 80.25 85 ALA A C 1
ATOM 620 O O . ALA A 1 85 ? 8.732 7.200 -21.783 1.00 80.25 85 ALA A O 1
ATOM 621 N N . THR A 1 86 ? 6.948 8.327 -20.996 1.00 82.94 86 THR A N 1
ATOM 622 C CA . THR A 1 86 ? 7.613 8.915 -19.818 1.00 82.94 86 THR A CA 1
ATOM 623 C C . THR A 1 86 ? 7.241 8.213 -18.510 1.00 82.94 86 THR A C 1
ATOM 625 O O . THR A 1 86 ? 7.895 8.421 -17.493 1.00 82.94 86 THR A O 1
ATOM 628 N N . ALA A 1 87 ? 6.216 7.352 -18.533 1.00 85.62 87 ALA A N 1
ATOM 629 C CA . ALA A 1 87 ? 5.589 6.734 -17.361 1.00 85.62 87 ALA A CA 1
ATOM 630 C C . ALA A 1 87 ? 5.090 7.719 -16.288 1.00 85.62 87 ALA A C 1
ATOM 632 O O . ALA A 1 87 ? 4.845 7.307 -15.149 1.00 85.62 87 ALA A O 1
ATOM 633 N N . ASP A 1 88 ? 4.865 8.986 -16.642 1.00 87.69 88 ASP A N 1
ATOM 634 C CA . ASP A 1 88 ? 4.341 9.995 -15.717 1.00 87.69 88 ASP A CA 1
ATOM 635 C C . ASP A 1 88 ? 2.983 9.564 -15.149 1.00 87.69 88 ASP A C 1
ATOM 637 O O . ASP A 1 88 ? 2.713 9.719 -13.955 1.00 87.69 88 ASP A O 1
ATOM 641 N N . ASN A 1 89 ? 2.160 8.909 -15.974 1.00 87.69 89 ASN A N 1
ATOM 642 C CA . ASN A 1 89 ? 0.876 8.357 -15.549 1.00 87.69 89 ASN A CA 1
ATOM 643 C C . ASN A 1 89 ? 1.015 7.280 -14.459 1.00 87.69 89 ASN A C 1
ATOM 645 O O . ASN A 1 89 ? 0.180 7.194 -13.556 1.00 87.69 89 ASN A O 1
ATOM 649 N N . ALA A 1 90 ? 2.075 6.469 -14.503 1.00 89.62 90 ALA A N 1
ATOM 650 C CA . ALA A 1 90 ? 2.329 5.461 -13.477 1.00 89.62 90 ALA A CA 1
ATOM 651 C C . ALA A 1 90 ? 2.733 6.105 -12.145 1.00 89.62 90 ALA A C 1
ATOM 653 O O . ALA A 1 90 ? 2.273 5.668 -11.089 1.00 89.62 90 ALA A O 1
ATOM 654 N N . ILE A 1 91 ? 3.548 7.165 -12.191 1.00 88.00 91 ILE A N 1
ATOM 655 C CA . ILE A 1 91 ? 3.928 7.937 -11.001 1.00 88.00 91 ILE A CA 1
ATOM 656 C C . ILE A 1 91 ? 2.702 8.627 -10.402 1.00 88.00 91 ILE A C 1
ATOM 658 O O . ILE A 1 91 ? 2.460 8.497 -9.203 1.00 88.00 91 ILE A O 1
ATOM 662 N N . GLY A 1 92 ? 1.882 9.277 -11.233 1.00 89.00 92 GLY A N 1
ATOM 663 C CA . GLY A 1 92 ? 0.629 9.896 -10.805 1.00 89.00 92 GLY A CA 1
ATOM 664 C C . GLY A 1 92 ? -0.304 8.906 -10.104 1.00 89.00 92 GLY A C 1
ATOM 665 O O . GLY A 1 92 ? -0.816 9.210 -9.027 1.00 89.00 92 GLY A O 1
ATOM 666 N N . ASN A 1 93 ? -0.456 7.695 -10.653 1.00 89.50 93 ASN A N 1
ATOM 667 C CA . ASN A 1 93 ? -1.283 6.653 -10.046 1.00 89.50 93 ASN A CA 1
ATOM 668 C C . ASN A 1 93 ? -0.747 6.194 -8.678 1.00 89.50 93 ASN A C 1
ATOM 670 O O . ASN A 1 93 ? -1.504 6.122 -7.710 1.00 89.50 93 ASN A O 1
ATOM 674 N N . ILE A 1 94 ? 0.560 5.917 -8.567 1.00 88.25 94 ILE A N 1
ATOM 675 C CA . ILE A 1 94 ? 1.176 5.452 -7.310 1.00 88.25 94 ILE A CA 1
ATOM 676 C C . ILE A 1 94 ? 1.114 6.542 -6.238 1.00 88.25 94 ILE A C 1
ATOM 678 O O . ILE A 1 94 ? 0.742 6.269 -5.095 1.00 88.25 94 ILE A O 1
ATOM 682 N N . THR A 1 95 ? 1.480 7.777 -6.579 1.00 88.81 95 THR A N 1
ATOM 683 C CA . THR A 1 95 ? 1.489 8.891 -5.626 1.00 88.81 95 THR A CA 1
ATOM 684 C C . THR A 1 95 ? 0.073 9.271 -5.207 1.00 88.81 95 THR A C 1
ATOM 686 O O . THR A 1 95 ? -0.175 9.452 -4.017 1.00 88.81 95 THR A O 1
ATOM 689 N N . GLY A 1 96 ? -0.868 9.333 -6.154 1.00 90.31 96 GLY A N 1
ATOM 690 C CA . GLY A 1 96 ? -2.272 9.634 -5.878 1.00 90.31 96 GLY A CA 1
ATOM 691 C C . GLY A 1 96 ? -2.927 8.592 -4.972 1.00 90.31 96 GLY A C 1
ATOM 692 O O . GLY A 1 96 ? -3.532 8.955 -3.964 1.00 90.31 96 GLY A O 1
ATOM 693 N N . SER A 1 97 ? -2.738 7.303 -5.267 1.00 89.50 97 SER A N 1
ATOM 694 C CA . SER A 1 97 ? -3.329 6.211 -4.477 1.00 89.50 97 SER A CA 1
ATOM 695 C C . SER A 1 97 ? -2.778 6.177 -3.047 1.00 89.50 97 SER A C 1
ATOM 697 O O . SER A 1 97 ? -3.540 6.081 -2.087 1.00 89.50 97 SER A O 1
ATOM 699 N N . ASN A 1 98 ? -1.465 6.369 -2.868 1.00 90.00 98 ASN A N 1
ATOM 700 C CA . ASN A 1 98 ? -0.869 6.464 -1.530 1.00 90.00 98 ASN A CA 1
ATOM 701 C C . ASN A 1 98 ? -1.336 7.707 -0.759 1.00 90.00 98 ASN A C 1
ATOM 703 O O . ASN A 1 98 ? -1.592 7.621 0.442 1.00 90.00 98 ASN A O 1
ATOM 707 N N . ALA A 1 99 ? -1.485 8.852 -1.432 1.00 91.69 99 ALA A N 1
ATOM 708 C CA . ALA A 1 99 ? -2.015 10.060 -0.807 1.00 91.69 99 ALA A CA 1
ATOM 709 C C . ALA A 1 99 ? -3.459 9.850 -0.326 1.00 91.69 99 ALA A C 1
ATOM 711 O O . ALA A 1 99 ? -3.780 10.192 0.810 1.00 91.69 99 ALA A O 1
ATOM 712 N N . VAL A 1 100 ? -4.314 9.228 -1.143 1.00 91.19 100 VAL A N 1
ATOM 713 C CA . VAL A 1 100 ? -5.686 8.872 -0.753 1.00 91.19 100 VAL A CA 1
ATOM 714 C C . VAL A 1 100 ? -5.688 7.916 0.443 1.00 91.19 100 VAL A C 1
ATOM 716 O O . VAL A 1 100 ? -6.418 8.163 1.401 1.00 91.19 100 VAL A O 1
ATOM 719 N N . ASN A 1 101 ? -4.833 6.892 0.460 1.00 90.12 101 ASN A N 1
ATOM 720 C CA . ASN A 1 101 ? -4.750 5.953 1.585 1.00 90.12 101 ASN A CA 1
ATOM 721 C C . ASN A 1 101 ? -4.371 6.644 2.903 1.00 90.12 101 ASN A C 1
ATOM 723 O O . ASN A 1 101 ? -4.968 6.368 3.942 1.00 90.12 101 ASN A O 1
ATOM 727 N N . VAL A 1 102 ? -3.415 7.574 2.876 1.00 90.88 102 VAL A N 1
ATOM 728 C CA . VAL A 1 102 ? -2.985 8.288 4.087 1.00 90.88 102 VAL A CA 1
ATOM 729 C C . VAL A 1 102 ? -4.009 9.345 4.502 1.00 90.88 102 VAL A C 1
ATOM 731 O O . VAL A 1 102 ? -4.453 9.357 5.648 1.00 90.88 102 VAL A O 1
ATOM 734 N N . PHE A 1 103 ? -4.418 10.230 3.593 1.00 92.75 103 PHE A N 1
ATOM 735 C CA . PHE A 1 103 ? -5.278 11.360 3.948 1.00 92.75 103 PHE A CA 1
ATOM 736 C C . PHE A 1 103 ? -6.741 10.958 4.125 1.00 92.75 103 PHE A C 1
ATOM 738 O O . PHE A 1 103 ? -7.367 11.348 5.109 1.00 92.75 103 PHE A O 1
ATOM 745 N N . LEU A 1 104 ? -7.291 10.172 3.200 1.00 91.25 104 LEU A N 1
ATOM 746 C CA . LEU A 1 104 ? -8.692 9.754 3.251 1.00 91.25 104 LEU A CA 1
ATOM 747 C C . LEU A 1 104 ? -8.866 8.419 3.978 1.00 91.25 104 LEU A C 1
ATOM 749 O O . LEU A 1 104 ? -9.847 8.257 4.691 1.00 91.25 104 LEU A O 1
ATOM 753 N N . GLY A 1 105 ? -7.928 7.480 3.837 1.00 89.25 105 GLY A N 1
ATOM 754 C CA . GLY A 1 105 ? -8.010 6.178 4.506 1.00 89.25 105 GLY A CA 1
ATOM 755 C C . GLY A 1 105 ? -7.708 6.237 6.007 1.00 89.25 105 GLY A C 1
ATOM 756 O O . GLY A 1 105 ? -8.429 5.628 6.791 1.00 89.25 105 GLY A O 1
ATOM 757 N N . LEU A 1 106 ? -6.681 6.985 6.426 1.00 89.88 106 LEU A N 1
ATOM 758 C CA . LEU A 1 106 ? -6.316 7.129 7.846 1.00 89.88 106 LEU A CA 1
ATOM 759 C C . LEU A 1 106 ? -6.786 8.462 8.439 1.00 89.88 106 LEU A C 1
ATOM 761 O O . LEU A 1 106 ? -7.384 8.485 9.515 1.00 89.88 106 LEU A O 1
ATOM 765 N N . GLY A 1 107 ? -6.533 9.572 7.740 1.00 93.38 107 GLY A N 1
ATOM 766 C CA . GLY A 1 107 ? -6.815 10.918 8.244 1.00 93.38 107 GLY A CA 1
ATOM 767 C C . GLY A 1 107 ? -8.302 11.182 8.475 1.00 93.38 107 GLY A C 1
ATOM 768 O O . GLY A 1 107 ? -8.685 11.607 9.563 1.00 93.38 107 GLY A O 1
ATOM 769 N N . LEU A 1 108 ? -9.156 10.887 7.491 1.00 94.62 108 LEU A N 1
ATOM 770 C CA . LEU A 1 108 ? -10.589 11.176 7.588 1.00 94.62 108 LEU A CA 1
ATOM 771 C C . LEU A 1 108 ? -11.291 10.397 8.726 1.00 94.62 108 LEU A C 1
ATOM 773 O O . LEU A 1 108 ? -11.956 11.054 9.531 1.00 94.62 108 LEU A O 1
ATOM 777 N N . PRO A 1 109 ? -11.137 9.062 8.883 1.00 93.00 109 PRO A N 1
ATOM 778 C CA . PRO A 1 109 ? -11.716 8.347 10.023 1.00 93.00 109 PRO A CA 1
ATOM 779 C C . PRO A 1 109 ? -11.209 8.859 11.371 1.00 93.00 109 PRO A C 1
ATOM 781 O O . PRO A 1 109 ? -11.997 8.996 12.306 1.00 93.00 109 PRO A O 1
ATOM 784 N N . TRP A 1 110 ? -9.918 9.202 11.466 1.00 94.12 110 TRP A N 1
ATOM 785 C CA . TRP A 1 110 ? -9.349 9.788 12.678 1.00 94.12 110 TRP A CA 1
ATOM 786 C C . TRP A 1 110 ? -10.000 11.131 13.014 1.00 94.12 110 TRP A C 1
ATOM 788 O O . TRP A 1 110 ? -10.385 11.361 14.158 1.00 94.12 110 TRP A O 1
ATOM 798 N N . THR A 1 111 ? -10.161 12.019 12.028 1.00 95.69 111 THR A N 1
ATOM 799 C CA . THR A 1 111 ? -10.827 13.314 12.217 1.00 95.69 111 THR A CA 1
ATOM 800 C C . THR A 1 111 ? -12.280 13.137 12.651 1.00 95.69 111 THR A C 1
ATOM 802 O O . THR A 1 111 ? -12.713 13.797 13.594 1.00 95.69 111 THR A O 1
ATOM 805 N N . ILE A 1 112 ? -13.023 12.221 12.021 1.00 96.19 112 ILE A N 1
ATOM 806 C CA . ILE A 1 112 ? -14.413 11.921 12.395 1.00 96.19 112 ILE A CA 1
ATOM 807 C C . ILE A 1 112 ? -14.483 11.422 13.845 1.00 96.19 112 ILE A C 1
ATOM 809 O O . ILE A 1 112 ? -15.298 11.919 14.623 1.00 96.19 112 ILE A O 1
ATOM 813 N N . ALA A 1 113 ? -13.607 10.488 14.231 1.00 94.81 113 ALA A N 1
ATOM 814 C CA . ALA A 1 113 ? -13.548 9.968 15.594 1.00 94.81 113 ALA A CA 1
ATOM 815 C C . ALA A 1 113 ? -13.198 11.067 16.611 1.00 94.81 113 ALA A C 1
ATOM 817 O O . ALA A 1 113 ? -13.875 11.202 17.628 1.00 94.81 113 ALA A O 1
ATOM 818 N N . ALA A 1 114 ? -12.196 11.899 16.320 1.00 95.38 114 ALA A N 1
ATOM 819 C CA . ALA A 1 114 ? -11.796 13.001 17.190 1.00 95.38 114 ALA A CA 1
ATOM 820 C C . ALA A 1 114 ? -12.937 14.010 17.413 1.00 95.38 114 ALA A C 1
ATOM 822 O O . ALA A 1 114 ? -13.176 14.421 18.549 1.00 95.38 114 ALA A O 1
ATOM 823 N N . ILE A 1 115 ? -13.681 14.366 16.357 1.00 96.50 115 ILE A N 1
ATOM 824 C CA . ILE A 1 115 ? -14.860 15.240 16.462 1.00 96.50 115 ILE A CA 1
ATOM 825 C C . ILE A 1 115 ? -15.945 14.576 17.316 1.00 96.50 115 ILE A C 1
ATOM 827 O O . ILE A 1 115 ? -16.491 15.217 18.213 1.00 96.50 115 ILE A O 1
ATOM 831 N N . TYR A 1 1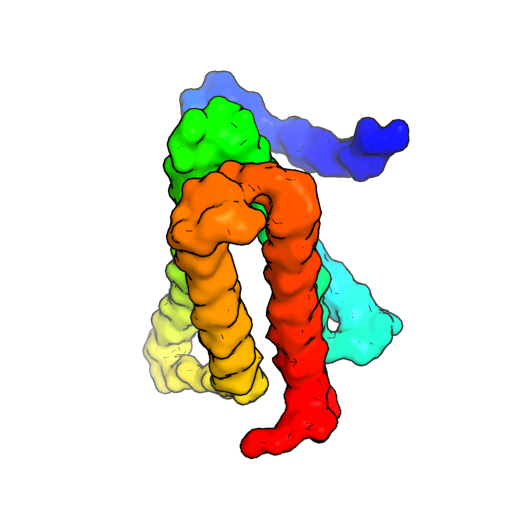16 ? -16.241 13.295 17.079 1.00 96.62 116 TYR A N 1
ATOM 832 C CA . TYR A 1 116 ? -17.247 12.553 17.841 1.00 96.62 116 TYR A CA 1
ATOM 833 C C . TYR A 1 116 ? -16.953 12.556 19.350 1.00 96.62 116 TYR A C 1
ATOM 835 O O . TYR A 1 116 ? -17.826 12.906 20.146 1.00 96.62 116 TYR A O 1
ATOM 843 N N . TRP A 1 117 ? -15.722 12.223 19.747 1.00 96.75 117 TRP A N 1
ATOM 844 C CA . TRP A 1 117 ? -15.320 12.209 21.158 1.00 96.75 117 TRP A CA 1
ATOM 845 C C . TRP A 1 117 ? -15.263 13.613 21.764 1.00 96.75 117 TRP A C 1
ATOM 847 O O . TRP A 1 117 ? -15.699 13.811 22.897 1.00 96.75 117 TRP A O 1
ATOM 857 N N . SER A 1 118 ? -14.850 14.616 20.983 1.00 95.56 118 SER A N 1
ATOM 858 C CA . SER A 1 118 ? -14.894 16.015 21.413 1.00 95.56 118 SER A CA 1
ATOM 859 C C . SER A 1 118 ? -16.320 16.476 21.731 1.00 95.56 118 SER A C 1
ATOM 861 O O . SER A 1 118 ? -16.516 17.149 22.739 1.00 95.56 118 SER A O 1
ATOM 863 N N . ILE A 1 119 ? -17.323 16.083 20.935 1.00 97.00 119 ILE A N 1
ATOM 864 C CA . ILE A 1 119 ? -18.742 16.381 21.212 1.00 97.00 119 ILE A CA 1
ATOM 865 C C . ILE A 1 119 ? -19.213 15.698 22.506 1.00 97.00 119 ILE A C 1
ATOM 867 O O . ILE A 1 119 ? -20.073 16.221 23.213 1.00 97.00 119 ILE A O 1
ATOM 871 N N . LYS A 1 120 ? -18.643 14.536 22.841 1.00 95.44 120 LYS A N 1
ATOM 872 C CA . LYS A 1 120 ? -18.921 13.806 24.086 1.00 95.44 120 LYS A CA 1
ATOM 873 C C . LYS A 1 120 ? -18.185 14.363 25.310 1.00 95.44 120 LYS A C 1
ATOM 875 O O . LYS A 1 120 ? -18.427 13.868 26.404 1.00 95.44 120 LYS A O 1
ATOM 880 N N . ASN A 1 121 ? -17.361 15.405 25.156 1.00 95.62 121 ASN A N 1
ATOM 881 C CA . ASN A 1 121 ? -16.459 15.921 26.195 1.00 95.62 121 ASN A CA 1
ATOM 882 C C . ASN A 1 121 ? -15.483 14.859 26.738 1.00 95.62 121 ASN A C 1
ATOM 884 O O . ASN A 1 121 ? -15.088 14.907 27.901 1.00 95.62 121 ASN A O 1
ATOM 888 N N . GLU A 1 122 ? -15.076 13.916 25.890 1.00 94.94 122 GLU A N 1
ATOM 889 C CA . GLU A 1 122 ? -14.098 12.880 26.222 1.00 94.94 122 GLU A CA 1
ATOM 890 C C . GLU A 1 122 ? -12.874 12.979 25.302 1.00 94.94 122 GLU A C 1
ATOM 892 O O . GLU A 1 122 ? -12.935 13.517 24.192 1.00 94.94 122 GLU A O 1
ATOM 897 N N . SER A 1 123 ? -11.729 12.476 25.765 1.00 90.94 123 SER A N 1
ATOM 898 C CA . SER A 1 123 ? -10.503 12.452 24.971 1.00 90.94 123 SER A CA 1
ATOM 899 C C . SER A 1 123 ? -10.464 11.226 24.058 1.00 90.94 123 SER A C 1
ATOM 901 O O . SER A 1 123 ? -10.625 10.088 24.494 1.00 90.94 123 SER A O 1
ATOM 903 N N . PHE A 1 124 ? -10.192 11.448 22.770 1.00 92.94 124 PHE A N 1
ATOM 904 C CA . PHE A 1 124 ? -9.930 10.359 21.834 1.00 92.94 124 PHE A CA 1
ATOM 905 C C . PHE A 1 124 ? -8.507 9.824 22.039 1.00 92.94 124 PHE A C 1
ATOM 907 O O . PHE A 1 124 ? -7.537 10.434 21.588 1.00 92.94 124 PHE A O 1
ATOM 914 N N . ILE A 1 125 ? -8.380 8.698 22.743 1.00 89.88 125 ILE A N 1
ATOM 915 C CA . ILE A 1 125 ? -7.094 8.050 23.029 1.00 89.88 125 ILE A CA 1
ATOM 916 C C . ILE A 1 125 ? -6.932 6.826 22.123 1.00 89.88 125 ILE A C 1
ATOM 918 O O . ILE A 1 125 ? -7.756 5.915 22.144 1.00 89.88 125 ILE A O 1
ATOM 922 N N . VAL A 1 126 ? -5.838 6.787 21.357 1.00 87.62 126 VAL A N 1
ATOM 923 C CA . VAL A 1 126 ? -5.479 5.660 20.485 1.00 87.62 126 VAL A CA 1
ATOM 924 C C . VAL A 1 126 ? -4.101 5.141 20.879 1.00 87.62 126 VAL A C 1
ATOM 926 O O . VAL A 1 126 ? -3.115 5.876 20.846 1.00 87.62 126 VAL A O 1
ATOM 929 N N . ASN A 1 127 ? -4.020 3.861 21.237 1.00 86.44 127 ASN A N 1
ATOM 930 C CA . ASN A 1 127 ? -2.754 3.221 21.582 1.00 86.44 127 ASN A CA 1
ATOM 931 C C . ASN A 1 127 ? -1.931 2.951 20.316 1.00 86.44 127 ASN A C 1
ATOM 933 O O . ASN A 1 127 ? -2.366 2.213 19.436 1.00 86.44 127 ASN A O 1
ATOM 937 N N . ALA A 1 128 ? -0.721 3.513 20.242 1.00 80.31 128 ALA A N 1
ATOM 938 C CA . ALA A 1 128 ? 0.154 3.366 19.077 1.00 80.31 128 ALA A CA 1
ATOM 939 C C . ALA A 1 128 ? 0.704 1.935 18.891 1.00 80.31 128 ALA A C 1
ATOM 941 O O . ALA A 1 128 ? 1.023 1.544 17.770 1.00 80.31 128 ALA A O 1
ATOM 942 N N . GLY A 1 129 ? 0.818 1.148 19.968 1.00 83.75 129 GLY A N 1
ATOM 943 C CA . GLY A 1 129 ? 1.293 -0.240 19.918 1.00 83.75 129 GLY A CA 1
ATOM 944 C C . GLY A 1 129 ? 2.590 -0.405 19.111 1.00 83.75 129 GLY A C 1
ATOM 945 O O . GLY A 1 129 ? 3.561 0.325 19.298 1.00 83.75 129 GLY A O 1
ATOM 946 N N . ASN A 1 130 ? 2.583 -1.344 18.167 1.00 82.31 130 ASN A N 1
ATOM 947 C CA . ASN A 1 130 ? 3.718 -1.704 17.307 1.00 82.31 130 ASN A CA 1
ATOM 948 C C . ASN A 1 130 ? 3.926 -0.761 16.102 1.00 82.31 130 ASN A C 1
ATOM 950 O O . ASN A 1 130 ? 4.777 -1.019 15.242 1.00 82.31 130 ASN A O 1
ATOM 954 N N . LEU A 1 131 ? 3.144 0.320 16.002 1.00 85.94 131 LEU A N 1
ATOM 955 C CA . LEU A 1 131 ? 3.155 1.205 14.838 1.00 85.94 131 LEU A CA 1
ATOM 956 C C . LEU A 1 131 ? 4.511 1.893 14.660 1.00 85.94 131 LEU A C 1
ATOM 958 O O . LEU A 1 131 ? 5.043 1.902 13.554 1.00 85.94 131 LEU A O 1
ATOM 962 N N . GLY A 1 132 ? 5.102 2.411 15.742 1.00 89.06 132 GLY A N 1
ATOM 963 C CA . GLY A 1 132 ? 6.367 3.155 15.681 1.00 89.06 132 GLY A CA 1
ATOM 964 C C . GLY A 1 132 ? 7.520 2.335 15.094 1.00 89.06 132 GLY A C 1
ATOM 965 O O . GLY A 1 132 ? 8.249 2.806 14.220 1.00 89.06 132 GLY A O 1
ATOM 966 N N . PHE A 1 133 ? 7.645 1.072 15.500 1.00 90.50 133 PHE A N 1
ATOM 967 C CA . PHE A 1 133 ? 8.643 0.173 14.927 1.00 90.50 133 PHE A CA 1
ATOM 968 C C . PHE A 1 133 ? 8.362 -0.155 13.463 1.00 90.50 133 PHE A C 1
ATOM 970 O O . PHE A 1 133 ? 9.263 -0.051 12.634 1.00 90.50 133 PHE A O 1
ATOM 977 N N . SER A 1 134 ? 7.114 -0.489 13.123 1.00 91.12 134 SER A N 1
ATOM 978 C CA . SER A 1 134 ? 6.746 -0.799 11.738 1.00 91.12 134 SER A CA 1
ATOM 979 C C . SER A 1 134 ? 7.021 0.385 10.807 1.00 91.12 134 SER A C 1
ATOM 981 O O . SER A 1 134 ? 7.595 0.204 9.736 1.00 91.12 134 SER A O 1
ATOM 983 N N . VAL A 1 135 ? 6.711 1.610 11.239 1.00 91.62 135 VAL A N 1
ATOM 984 C CA . VAL A 1 135 ? 7.048 2.838 10.503 1.00 91.62 135 VAL A CA 1
ATOM 985 C C . VAL A 1 135 ? 8.563 3.005 10.368 1.00 91.62 135 VAL A C 1
ATOM 987 O O . VAL A 1 135 ? 9.043 3.371 9.300 1.00 91.62 135 VAL A O 1
ATOM 990 N N . THR A 1 136 ? 9.338 2.685 11.404 1.00 92.88 136 THR A N 1
ATOM 991 C CA . THR A 1 136 ? 10.807 2.786 11.365 1.00 92.88 136 THR A CA 1
ATOM 992 C C . THR A 1 13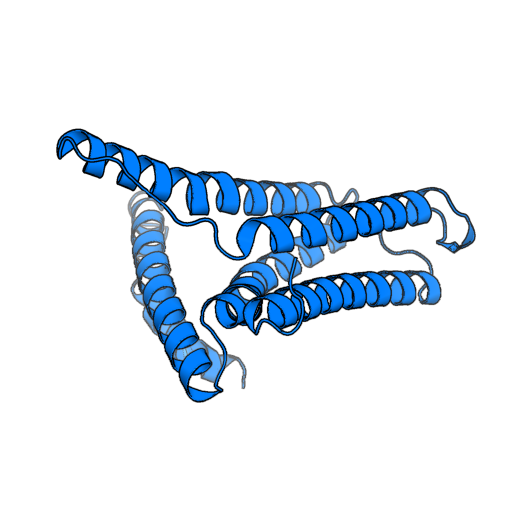6 ? 11.417 1.826 10.339 1.00 92.88 136 THR A C 1
ATOM 994 O O . THR A 1 136 ? 12.238 2.239 9.517 1.00 92.88 136 THR A O 1
ATOM 997 N N . ILE A 1 137 ? 10.982 0.561 10.320 1.00 94.00 137 ILE A N 1
ATOM 998 C CA . ILE A 1 137 ? 11.430 -0.423 9.321 1.00 94.00 137 ILE A CA 1
ATOM 999 C C . ILE A 1 137 ? 10.964 -0.029 7.915 1.00 94.00 137 ILE A C 1
ATOM 1001 O O . ILE A 1 137 ? 11.729 -0.141 6.952 1.00 94.00 137 ILE A O 1
ATOM 1005 N N . PHE A 1 138 ? 9.740 0.485 7.781 1.00 92.88 138 PHE A N 1
ATOM 1006 C CA . PHE A 1 138 ? 9.235 1.000 6.510 1.00 92.88 138 PHE A CA 1
ATOM 1007 C C . PHE A 1 138 ? 10.087 2.164 5.985 1.00 92.88 138 PHE A C 1
ATOM 1009 O O . PHE A 1 138 ? 10.456 2.177 4.813 1.00 92.88 138 PHE A O 1
ATOM 1016 N N . MET A 1 139 ? 10.474 3.109 6.846 1.00 95.06 139 MET A N 1
ATOM 1017 C CA . MET A 1 139 ? 11.355 4.217 6.467 1.00 95.06 139 MET A CA 1
ATOM 1018 C C . MET A 1 139 ? 12.740 3.722 6.043 1.00 95.06 139 MET A C 1
ATOM 1020 O O . MET A 1 139 ? 13.244 4.130 4.997 1.00 95.06 139 MET A O 1
ATOM 1024 N N . ALA A 1 140 ? 13.336 2.795 6.797 1.00 95.69 140 ALA A N 1
ATOM 1025 C CA . ALA A 1 140 ? 14.636 2.222 6.457 1.00 95.69 140 ALA A CA 1
ATOM 1026 C C . ALA A 1 140 ? 14.612 1.499 5.097 1.00 95.69 140 ALA A C 1
ATOM 1028 O O . ALA A 1 140 ? 15.454 1.751 4.234 1.00 95.69 140 ALA A O 1
ATOM 1029 N N . THR A 1 141 ? 13.613 0.643 4.867 1.00 95.31 141 THR A N 1
ATOM 1030 C CA . THR A 1 141 ? 13.444 -0.076 3.592 1.00 95.31 141 THR A CA 1
ATOM 1031 C C . THR A 1 141 ? 13.111 0.864 2.430 1.00 95.31 141 THR A C 1
ATOM 1033 O O . THR A 1 141 ? 13.609 0.658 1.322 1.00 95.31 141 THR A O 1
ATOM 1036 N N . SER A 1 142 ? 12.361 1.942 2.677 1.00 93.19 142 SER A N 1
ATOM 1037 C CA . SER A 1 142 ? 12.065 2.983 1.683 1.00 93.19 142 SER A CA 1
ATOM 1038 C C . SER A 1 142 ? 13.312 3.759 1.263 1.00 93.19 142 SER A C 1
ATOM 1040 O O . SER A 1 142 ? 13.499 4.011 0.075 1.00 93.19 142 SER A O 1
ATOM 1042 N N . ILE A 1 143 ? 14.213 4.080 2.198 1.00 95.81 143 ILE A N 1
ATOM 1043 C CA . ILE A 1 143 ? 15.501 4.711 1.874 1.00 95.81 143 ILE A CA 1
ATOM 1044 C C . ILE A 1 143 ? 16.326 3.791 0.971 1.00 95.81 143 ILE A C 1
ATOM 1046 O O . ILE A 1 143 ? 16.830 4.237 -0.058 1.00 95.81 143 ILE A O 1
ATOM 1050 N N . ILE A 1 144 ? 16.421 2.498 1.301 1.00 96.25 144 ILE A N 1
ATOM 1051 C CA . ILE A 1 144 ? 17.148 1.523 0.472 1.00 96.25 144 ILE A CA 1
ATOM 1052 C C . ILE A 1 144 ? 16.506 1.406 -0.919 1.00 96.25 144 ILE A C 1
ATOM 1054 O O . ILE A 1 144 ? 17.219 1.371 -1.922 1.00 96.25 144 ILE A O 1
ATOM 1058 N N . CYS A 1 145 ? 15.173 1.399 -0.999 1.00 94.50 145 CYS A N 1
ATOM 1059 C CA . CYS A 1 145 ? 14.435 1.414 -2.261 1.00 94.50 145 CYS A CA 1
ATOM 1060 C C . CYS A 1 145 ? 14.792 2.644 -3.112 1.00 94.50 145 CYS A C 1
ATOM 1062 O O . CYS A 1 145 ? 15.166 2.498 -4.275 1.00 94.50 145 CYS A O 1
ATOM 1064 N N . ILE A 1 146 ? 14.759 3.849 -2.535 1.00 93.06 146 ILE A N 1
ATOM 1065 C CA . ILE A 1 146 ? 15.105 5.089 -3.246 1.00 93.06 146 ILE A CA 1
ATOM 1066 C C . ILE A 1 146 ? 16.564 5.063 -3.705 1.00 93.06 146 ILE A C 1
ATOM 1068 O O . ILE A 1 146 ? 16.843 5.372 -4.863 1.00 93.06 146 ILE A O 1
ATOM 1072 N N . LEU A 1 147 ? 17.495 4.644 -2.844 1.00 94.81 147 LEU A N 1
ATOM 1073 C CA . LEU A 1 147 ? 18.907 4.510 -3.206 1.00 94.81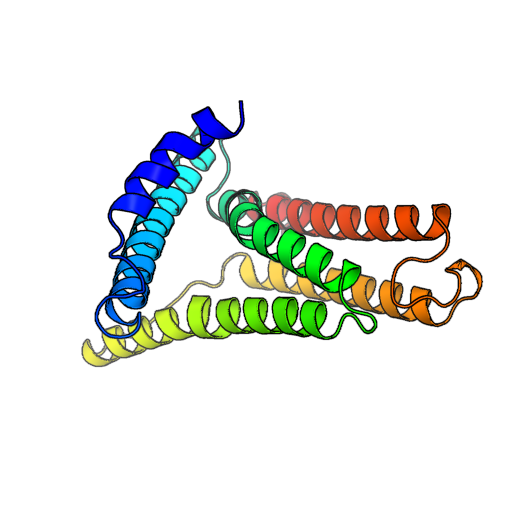 147 LEU A CA 1
ATOM 1074 C C . LEU A 1 147 ? 19.103 3.525 -4.362 1.00 94.81 147 LEU A C 1
ATOM 1076 O O . LEU A 1 147 ? 19.874 3.812 -5.275 1.00 94.81 147 LEU A O 1
ATOM 1080 N N . LEU A 1 148 ? 18.376 2.404 -4.373 1.00 93.50 148 LEU A N 1
ATOM 1081 C CA . LEU A 1 148 ? 18.386 1.456 -5.486 1.00 93.50 148 LEU A CA 1
ATOM 1082 C C . LEU A 1 148 ? 17.864 2.101 -6.778 1.00 93.50 148 LEU A C 1
ATOM 1084 O O . LEU A 1 148 ? 18.480 1.929 -7.828 1.00 93.50 148 LEU A O 1
ATOM 1088 N N . LEU A 1 149 ? 16.762 2.854 -6.727 1.00 91.19 149 LEU A N 1
ATOM 1089 C CA . LEU A 1 149 ? 16.211 3.542 -7.901 1.00 91.19 149 LEU A CA 1
ATOM 1090 C C . LEU A 1 149 ? 17.171 4.612 -8.443 1.00 91.19 149 LEU A C 1
ATOM 1092 O O . LEU A 1 149 ? 17.403 4.680 -9.651 1.00 91.19 149 LEU A O 1
ATOM 1096 N N . VAL A 1 150 ? 17.803 5.391 -7.563 1.00 92.44 150 VAL A N 1
ATOM 1097 C CA . VAL A 1 150 ? 18.836 6.369 -7.939 1.00 92.44 150 VAL A CA 1
ATOM 1098 C C . VAL A 1 150 ? 20.062 5.666 -8.530 1.00 92.44 150 VAL A C 1
ATOM 1100 O O . VAL A 1 150 ? 20.575 6.079 -9.570 1.00 92.44 150 VAL A O 1
ATOM 1103 N N . ALA A 1 151 ? 20.504 4.559 -7.929 1.00 91.94 151 ALA A N 1
ATOM 1104 C CA . ALA A 1 151 ? 21.610 3.759 -8.442 1.00 91.94 151 ALA A CA 1
ATOM 1105 C C . ALA A 1 151 ? 21.309 3.201 -9.841 1.00 91.94 151 ALA A C 1
ATOM 1107 O O . ALA A 1 151 ? 22.178 3.251 -10.713 1.00 91.94 151 ALA A O 1
ATOM 1108 N N . ARG A 1 152 ? 20.076 2.741 -10.095 1.00 91.88 152 ARG A N 1
ATOM 1109 C CA . ARG A 1 152 ? 19.640 2.294 -11.429 1.00 91.88 152 ARG A CA 1
ATOM 1110 C C . ARG A 1 152 ? 19.714 3.397 -12.481 1.00 91.88 152 ARG A C 1
ATOM 1112 O O . ARG A 1 152 ? 20.087 3.125 -13.620 1.00 91.88 152 ARG A O 1
ATOM 1119 N N . ARG A 1 153 ? 19.400 4.633 -12.086 1.00 90.31 153 ARG A N 1
ATOM 1120 C CA . ARG A 1 153 ? 19.454 5.810 -12.960 1.00 90.31 153 ARG A CA 1
ATOM 1121 C C . ARG A 1 153 ? 20.887 6.201 -13.332 1.00 90.31 153 ARG A C 1
ATOM 1123 O O . ARG A 1 153 ? 21.135 6.596 -14.466 1.00 90.31 153 ARG A O 1
ATOM 1130 N N . ILE A 1 154 ? 21.833 6.096 -12.397 1.00 91.00 154 ILE A N 1
ATOM 1131 C CA . ILE A 1 154 ? 23.185 6.661 -12.565 1.00 91.00 154 ILE A CA 1
ATOM 1132 C C . ILE A 1 154 ? 24.211 5.615 -13.028 1.00 91.00 154 ILE A C 1
ATOM 1134 O O . ILE A 1 154 ? 25.063 5.903 -13.875 1.00 91.00 154 ILE A O 1
ATOM 1138 N N . LEU A 1 155 ? 24.164 4.399 -12.481 1.00 90.50 155 LEU A N 1
ATOM 1139 C CA . LEU A 1 155 ? 25.208 3.401 -12.704 1.00 90.50 155 LEU A CA 1
ATOM 1140 C C . LEU A 1 155 ? 25.057 2.718 -14.068 1.00 90.50 155 LEU A C 1
ATOM 1142 O O . LEU A 1 155 ? 24.000 2.196 -14.426 1.00 90.50 155 LEU A O 1
ATOM 1146 N N . ALA A 1 156 ? 26.172 2.630 -14.799 1.00 86.81 156 ALA A N 1
ATOM 1147 C CA . ALA A 1 156 ? 26.229 1.977 -16.108 1.00 86.81 156 ALA A CA 1
ATOM 1148 C C . ALA A 1 156 ? 25.845 0.486 -16.058 1.00 86.81 156 ALA A C 1
ATOM 1150 O O . ALA A 1 156 ? 25.255 -0.015 -17.011 1.00 86.81 156 ALA A O 1
ATOM 1151 N N . PHE A 1 157 ? 26.105 -0.199 -14.936 1.00 86.38 157 PHE A N 1
ATOM 1152 C CA . PHE A 1 157 ? 25.713 -1.598 -14.718 1.00 86.38 157 PHE A CA 1
ATOM 1153 C C . PHE A 1 157 ? 24.207 -1.835 -14.919 1.00 86.38 157 PHE A C 1
ATOM 1155 O O . PHE A 1 157 ? 23.807 -2.851 -15.480 1.00 86.38 157 PHE A O 1
ATOM 1162 N N . PHE A 1 158 ? 23.367 -0.880 -14.510 1.00 84.62 158 PHE A N 1
ATOM 1163 C CA . PHE A 1 158 ? 21.912 -0.964 -14.660 1.00 84.62 158 PHE A CA 1
ATOM 1164 C C . PHE A 1 158 ? 21.412 -0.452 -16.022 1.00 84.62 158 PHE A C 1
ATOM 1166 O O . PHE A 1 158 ? 20.207 -0.422 -16.265 1.00 84.62 158 PHE A O 1
ATOM 1173 N N . GLY A 1 159 ? 22.319 -0.062 -16.923 1.00 81.31 159 GLY A N 1
ATOM 1174 C CA . GLY A 1 159 ? 21.991 0.484 -18.239 1.00 81.31 159 GLY A CA 1
ATOM 1175 C C . GLY A 1 159 ? 21.538 1.946 -18.229 1.00 81.31 159 GLY A C 1
ATOM 1176 O O . GLY A 1 159 ? 21.035 2.402 -19.249 1.00 81.31 159 GLY A O 1
ATOM 1177 N N . LYS A 1 160 ? 21.704 2.674 -17.107 1.00 82.50 160 LYS A N 1
ATOM 1178 C CA . LYS A 1 160 ? 21.259 4.075 -16.916 1.00 82.50 160 LYS A CA 1
ATOM 1179 C C . LYS A 1 160 ? 19.774 4.311 -17.242 1.00 82.50 160 LYS A C 1
ATOM 1181 O O . LYS A 1 160 ? 19.387 5.395 -17.670 1.00 82.50 160 LYS A O 1
ATOM 1186 N N . GLY A 1 161 ? 18.948 3.280 -17.081 1.00 74.12 161 GLY A N 1
ATOM 1187 C CA . GLY A 1 161 ? 17.524 3.330 -17.394 1.00 74.12 161 GLY A CA 1
ATOM 1188 C C . GLY A 1 161 ? 16.687 3.621 -16.155 1.00 74.12 161 GLY A C 1
ATOM 1189 O O . GLY A 1 161 ? 16.800 2.916 -15.152 1.00 74.12 161 GLY A O 1
ATOM 1190 N N . GLU A 1 162 ? 15.807 4.617 -16.243 1.00 72.25 162 GLU A N 1
ATOM 1191 C CA . GLU A 1 162 ? 14.765 4.872 -15.236 1.00 72.25 162 GLU A CA 1
ATOM 1192 C C . GLU A 1 162 ? 13.700 3.762 -15.258 1.00 72.25 162 GLU A C 1
ATOM 1194 O O . GLU A 1 162 ? 13.238 3.294 -14.217 1.00 72.25 162 GLU A O 1
ATOM 1199 N N . LEU A 1 163 ? 13.390 3.261 -16.457 1.00 74.94 163 LEU A N 1
ATOM 1200 C CA . LEU A 1 163 ? 12.437 2.186 -16.711 1.00 74.94 163 LEU A CA 1
ATOM 1201 C C . LEU A 1 163 ? 13.103 1.079 -17.531 1.00 74.94 163 LEU A C 1
ATOM 1203 O O . LEU A 1 163 ? 13.865 1.328 -18.462 1.00 74.94 163 LEU A O 1
ATOM 1207 N N . GLY A 1 164 ? 12.802 -0.175 -17.195 1.00 78.44 164 GLY A N 1
ATOM 1208 C CA . GLY A 1 164 ? 13.365 -1.324 -17.904 1.00 78.44 164 GLY A CA 1
ATOM 1209 C C . GLY A 1 164 ? 14.869 -1.502 -17.664 1.00 78.44 164 GLY A C 1
ATOM 1210 O O . GLY A 1 164 ? 15.288 -1.712 -16.523 1.00 78.44 164 GLY A O 1
ATOM 1211 N N . GLY A 1 165 ? 15.650 -1.493 -18.744 1.00 84.38 165 GLY A N 1
ATOM 1212 C CA . GLY A 1 165 ? 17.077 -1.819 -18.747 1.00 84.38 165 GLY A CA 1
ATOM 1213 C C . GLY A 1 165 ? 17.375 -3.293 -19.063 1.00 84.38 165 GLY A C 1
ATOM 1214 O O . GLY A 1 165 ? 16.461 -4.067 -19.374 1.00 84.38 165 GLY A O 1
ATOM 1215 N N . PRO A 1 166 ? 18.657 -3.696 -19.004 1.00 88.94 166 PRO A N 1
ATOM 1216 C CA . PRO A 1 166 ? 19.071 -5.062 -19.295 1.00 88.94 166 PRO A CA 1
ATOM 1217 C C . PRO A 1 166 ? 18.382 -6.068 -18.362 1.00 88.94 166 PRO A C 1
ATOM 1219 O O . PRO A 1 166 ? 18.144 -5.789 -17.184 1.00 88.94 166 PRO A O 1
ATOM 1222 N N . ILE A 1 167 ? 18.067 -7.255 -18.888 1.00 88.69 167 ILE A N 1
ATOM 1223 C CA . ILE A 1 167 ? 17.228 -8.255 -18.204 1.00 88.69 167 ILE A CA 1
ATOM 1224 C C . ILE A 1 167 ? 17.803 -8.646 -16.834 1.00 88.69 167 ILE A C 1
ATOM 1226 O O . ILE A 1 167 ? 17.057 -8.683 -15.858 1.00 88.69 167 ILE A O 1
ATOM 1230 N N . GLY A 1 168 ? 19.117 -8.879 -16.741 1.00 89.38 168 GLY A N 1
ATOM 1231 C CA . GLY A 1 168 ? 19.781 -9.261 -15.488 1.00 89.38 168 GLY A CA 1
ATOM 1232 C C . GLY A 1 168 ? 19.602 -8.222 -14.369 1.00 89.38 168 GLY A C 1
ATOM 1233 O O . GLY A 1 168 ? 18.948 -8.526 -13.371 1.00 89.38 168 GLY A O 1
ATOM 1234 N N . PRO A 1 169 ? 20.109 -6.984 -14.533 1.00 90.00 169 PRO A N 1
ATOM 1235 C CA . PRO A 1 169 ? 19.927 -5.895 -13.572 1.00 90.00 169 PRO A CA 1
ATOM 1236 C C . PRO A 1 169 ? 18.457 -5.592 -13.247 1.00 90.00 169 PRO A C 1
ATOM 1238 O O . PRO A 1 169 ? 18.132 -5.333 -12.092 1.00 90.00 169 PRO A O 1
ATOM 1241 N N . LYS A 1 170 ? 17.550 -5.679 -14.231 1.00 89.88 170 LYS A N 1
ATOM 1242 C CA . LYS A 1 170 ? 16.104 -5.512 -14.016 1.00 89.88 170 LYS A CA 1
ATOM 1243 C C . LYS A 1 170 ? 15.538 -6.561 -13.052 1.00 89.88 170 LYS A C 1
ATOM 1245 O O . LYS A 1 170 ? 14.807 -6.200 -12.130 1.00 89.88 170 LYS A O 1
ATOM 1250 N N . ILE A 1 171 ? 15.855 -7.841 -13.267 1.00 91.19 171 ILE A N 1
ATOM 1251 C CA . ILE A 1 171 ? 15.412 -8.938 -12.391 1.00 91.19 171 ILE A CA 1
ATOM 1252 C C . ILE A 1 171 ? 16.039 -8.784 -11.006 1.00 91.19 171 ILE A C 1
ATOM 1254 O O . ILE A 1 171 ? 15.334 -8.900 -10.008 1.00 91.19 171 ILE A O 1
ATOM 1258 N N . LEU A 1 172 ? 17.330 -8.451 -10.937 1.00 92.88 172 LEU A N 1
ATOM 1259 C CA . LEU A 1 172 ? 18.026 -8.220 -9.674 1.00 92.88 172 LEU A CA 1
ATOM 1260 C C . LEU A 1 172 ? 17.349 -7.119 -8.847 1.00 92.88 172 LEU A C 1
ATOM 1262 O O . LEU A 1 172 ? 17.052 -7.329 -7.675 1.00 92.88 172 LEU A O 1
ATOM 1266 N N . SER A 1 173 ? 17.050 -5.965 -9.450 1.00 93.25 173 SER A N 1
ATOM 1267 C CA . SER A 1 173 ? 16.352 -4.883 -8.752 1.00 93.25 173 SER A CA 1
ATOM 1268 C C . SER A 1 173 ? 14.956 -5.295 -8.284 1.00 93.25 173 SER A C 1
ATOM 1270 O O . SER A 1 173 ? 14.571 -4.953 -7.171 1.00 93.25 173 SER A O 1
ATOM 1272 N N . ALA A 1 174 ? 14.207 -6.053 -9.093 1.00 92.62 174 ALA A N 1
ATOM 1273 C CA . ALA A 1 174 ? 12.897 -6.563 -8.692 1.00 92.62 174 ALA A CA 1
ATOM 1274 C C . ALA A 1 174 ? 12.994 -7.520 -7.490 1.00 92.62 174 ALA A C 1
ATOM 1276 O O . ALA A 1 174 ? 12.210 -7.401 -6.552 1.00 92.62 174 ALA A O 1
ATOM 1277 N N . LEU A 1 175 ? 13.984 -8.420 -7.482 1.00 95.06 175 LEU A N 1
ATOM 1278 C CA . LEU A 1 175 ? 14.233 -9.327 -6.360 1.00 95.06 175 LEU A CA 1
ATOM 1279 C C . LEU A 1 175 ? 14.588 -8.564 -5.082 1.00 95.06 175 LEU A C 1
ATOM 1281 O O . LEU A 1 175 ? 14.036 -8.870 -4.031 1.00 95.06 175 LEU A O 1
ATOM 1285 N N . ILE A 1 176 ? 15.446 -7.542 -5.170 1.00 95.38 176 ILE A N 1
ATOM 1286 C CA . ILE A 1 176 ? 15.790 -6.700 -4.015 1.00 95.38 176 ILE A CA 1
ATOM 1287 C C . ILE A 1 176 ? 14.533 -6.030 -3.447 1.00 95.38 176 ILE A C 1
ATOM 1289 O O . ILE A 1 176 ? 14.322 -6.075 -2.240 1.00 95.38 176 ILE A O 1
ATOM 1293 N N . LEU A 1 177 ? 13.669 -5.460 -4.293 1.00 94.12 177 LEU A N 1
ATOM 1294 C CA . LEU A 1 177 ? 12.427 -4.817 -3.843 1.00 94.12 177 LEU A CA 1
ATOM 1295 C C . LEU A 1 177 ? 11.466 -5.806 -3.163 1.00 94.12 177 LEU A C 1
ATOM 1297 O O . LEU A 1 177 ? 10.889 -5.480 -2.127 1.00 94.12 177 LEU A O 1
ATOM 1301 N N . ILE A 1 178 ? 11.338 -7.025 -3.695 1.00 93.69 178 ILE A N 1
ATOM 1302 C CA . ILE A 1 178 ? 10.537 -8.089 -3.069 1.00 93.69 178 ILE A CA 1
ATOM 1303 C C . ILE A 1 178 ? 11.134 -8.482 -1.711 1.00 93.69 178 ILE A C 1
ATOM 1305 O O . ILE A 1 178 ? 10.398 -8.608 -0.736 1.00 93.69 178 ILE A O 1
ATOM 1309 N N . ILE A 1 179 ? 12.458 -8.634 -1.621 1.00 96.06 179 ILE A N 1
ATOM 1310 C CA . ILE A 1 179 ? 13.148 -8.968 -0.368 1.00 96.06 179 ILE A CA 1
ATOM 1311 C C . ILE A 1 179 ? 12.975 -7.853 0.665 1.00 96.06 179 ILE A C 1
ATOM 1313 O O . ILE A 1 179 ? 12.746 -8.158 1.832 1.00 96.06 179 ILE A O 1
ATOM 1317 N N . LEU A 1 180 ? 13.042 -6.580 0.267 1.00 95.62 180 LEU A N 1
ATOM 1318 C CA . LEU A 1 180 ? 12.797 -5.446 1.165 1.00 95.62 180 LEU A CA 1
ATOM 1319 C C . LEU A 1 180 ? 11.379 -5.487 1.740 1.00 95.62 180 LEU A C 1
ATOM 1321 O O . LEU A 1 180 ? 11.210 -5.333 2.948 1.00 95.62 180 LEU A O 1
ATOM 1325 N N . TRP A 1 181 ? 10.375 -5.757 0.902 1.00 93.06 181 TRP A N 1
ATOM 1326 C CA . TRP A 1 181 ? 8.993 -5.910 1.357 1.00 93.06 181 TRP A CA 1
ATOM 1327 C C . TRP A 1 181 ? 8.815 -7.115 2.292 1.00 93.06 181 TRP A C 1
ATOM 1329 O O . TRP A 1 181 ? 8.242 -6.971 3.370 1.00 93.06 181 TRP A O 1
ATOM 1339 N N . LEU A 1 182 ? 9.361 -8.283 1.937 1.00 94.00 182 LEU A N 1
ATOM 1340 C CA . LEU A 1 182 ? 9.314 -9.473 2.795 1.00 94.00 182 LEU A CA 1
ATOM 1341 C C . LEU A 1 182 ? 10.026 -9.243 4.131 1.00 94.00 182 LEU A C 1
ATOM 1343 O O . LEU A 1 182 ? 9.557 -9.708 5.164 1.00 94.00 182 LEU A O 1
ATOM 1347 N N . SER A 1 183 ? 11.128 -8.494 4.117 1.00 94.44 183 SER A N 1
ATOM 1348 C CA . SER A 1 183 ? 11.883 -8.128 5.315 1.00 94.44 183 SER A CA 1
ATOM 1349 C C . SER A 1 183 ? 11.083 -7.178 6.207 1.00 94.44 183 SER A C 1
ATOM 1351 O O . SER A 1 183 ? 11.049 -7.381 7.417 1.00 94.44 183 SER A O 1
ATOM 1353 N N . TYR A 1 184 ? 10.390 -6.190 5.628 1.00 94.81 184 TYR A N 1
ATOM 1354 C CA . TYR A 1 184 ? 9.443 -5.340 6.357 1.00 94.81 184 TYR A CA 1
ATOM 1355 C C . TYR A 1 184 ? 8.351 -6.178 7.036 1.00 94.81 184 TYR A C 1
ATOM 1357 O O . TYR A 1 184 ? 8.186 -6.093 8.251 1.00 94.81 184 TYR A O 1
ATOM 1365 N N . VAL A 1 185 ? 7.668 -7.041 6.276 1.00 93.50 185 VAL A N 1
ATOM 1366 C CA . VAL A 1 185 ? 6.604 -7.911 6.801 1.00 93.50 185 VAL A CA 1
ATOM 1367 C C . VAL A 1 185 ? 7.126 -8.814 7.916 1.00 93.50 185 VAL A C 1
ATOM 1369 O O . VAL A 1 185 ? 6.510 -8.896 8.976 1.00 93.50 185 VAL A O 1
ATOM 1372 N N . LEU A 1 186 ? 8.266 -9.475 7.698 1.00 93.94 186 LEU A N 1
ATOM 1373 C CA . LEU A 1 186 ? 8.849 -10.411 8.652 1.00 93.94 186 LEU A CA 1
ATOM 1374 C C . LEU A 1 186 ? 9.244 -9.715 9.955 1.00 93.94 186 LEU A C 1
ATOM 1376 O O . LEU A 1 186 ? 8.863 -10.176 11.026 1.00 93.94 186 LEU A O 1
ATOM 1380 N N . LEU A 1 187 ? 9.986 -8.607 9.879 1.00 94.25 187 LEU A N 1
ATOM 1381 C CA . LEU A 1 187 ? 10.444 -7.889 11.068 1.00 94.25 187 LEU A CA 1
ATOM 1382 C C . LEU A 1 187 ? 9.263 -7.314 11.855 1.00 94.25 187 LEU A C 1
ATOM 1384 O O . LEU A 1 187 ? 9.201 -7.499 13.071 1.00 94.25 187 LEU A O 1
ATOM 1388 N N . SER A 1 188 ? 8.294 -6.691 11.175 1.00 93.25 188 SER A N 1
ATOM 1389 C CA . SER A 1 188 ? 7.064 -6.208 11.811 1.00 93.25 188 SER A CA 1
ATOM 1390 C C . SER A 1 188 ? 6.278 -7.347 12.463 1.00 93.25 188 SER A C 1
ATOM 1392 O O . SER A 1 188 ? 5.842 -7.205 13.604 1.00 93.25 188 SER A O 1
ATOM 1394 N N . ALA A 1 189 ? 6.145 -8.499 11.801 1.00 92.44 189 ALA A N 1
ATOM 1395 C CA . ALA A 1 189 ? 5.471 -9.662 12.372 1.00 92.44 189 ALA A CA 1
ATOM 1396 C C . ALA A 1 189 ? 6.206 -10.204 13.608 1.00 92.44 189 ALA A C 1
ATOM 1398 O O . ALA A 1 189 ? 5.576 -10.427 14.639 1.00 92.44 189 ALA A O 1
ATOM 1399 N N . LEU A 1 190 ? 7.533 -10.359 13.551 1.00 93.06 190 LEU A N 1
ATOM 1400 C CA . LEU A 1 190 ? 8.338 -10.822 14.686 1.00 93.06 190 LEU A CA 1
ATOM 1401 C C . LEU A 1 190 ? 8.172 -9.920 15.912 1.00 93.06 190 LEU A C 1
ATOM 1403 O O . LEU A 1 190 ? 8.058 -10.421 17.032 1.00 93.06 190 LEU A O 1
ATOM 1407 N N . GLN A 1 191 ? 8.097 -8.605 15.708 1.00 92.06 191 GLN A N 1
ATOM 1408 C CA . GLN A 1 191 ? 7.829 -7.671 16.794 1.00 92.06 191 GLN A CA 1
ATOM 1409 C C . GLN A 1 191 ? 6.386 -7.781 17.311 1.00 92.06 191 GLN A C 1
ATOM 1411 O O . GLN A 1 191 ? 6.163 -7.777 18.517 1.00 92.06 191 GLN A O 1
ATOM 1416 N N . ILE A 1 192 ? 5.395 -7.944 16.427 1.00 90.50 192 ILE A N 1
ATOM 1417 C CA . ILE A 1 192 ? 3.989 -8.165 16.810 1.00 90.50 192 ILE A CA 1
ATOM 1418 C C . ILE A 1 192 ? 3.829 -9.448 17.646 1.00 90.50 192 ILE A C 1
ATOM 1420 O O . ILE A 1 192 ? 2.989 -9.505 18.548 1.00 90.50 192 ILE A O 1
ATOM 1424 N N . TYR A 1 193 ? 4.640 -10.477 17.402 1.00 91.31 193 TYR A N 1
ATOM 1425 C CA . TYR A 1 193 ? 4.686 -11.702 18.209 1.00 91.31 193 TYR A CA 1
ATOM 1426 C C . TYR A 1 193 ? 5.623 -11.627 19.427 1.00 91.31 193 TYR A C 1
ATOM 1428 O O . TYR A 1 193 ? 5.750 -12.618 20.139 1.00 91.31 193 TYR A O 1
ATOM 1436 N N . ASN A 1 194 ? 6.211 -10.461 19.718 1.00 89.38 194 ASN A N 1
ATOM 1437 C CA . ASN A 1 194 ? 7.139 -10.226 20.831 1.00 89.38 194 ASN A CA 1
ATOM 1438 C C . ASN A 1 194 ? 8.433 -11.065 20.782 1.00 89.38 194 ASN A C 1
ATOM 1440 O O . ASN A 1 194 ? 9.070 -11.268 21.811 1.00 89.38 194 ASN A O 1
ATOM 1444 N N . TYR A 1 195 ? 8.855 -11.532 19.602 1.00 89.44 195 TYR A N 1
ATOM 1445 C CA . TYR A 1 195 ? 10.180 -12.146 19.429 1.00 89.44 195 TYR A CA 1
ATOM 1446 C C . TYR A 1 195 ? 11.303 -11.104 19.386 1.00 89.44 195 TYR A C 1
ATOM 1448 O O . TYR A 1 195 ? 12.452 -11.416 19.682 1.00 89.44 195 TYR A O 1
ATOM 1456 N N . ILE A 1 196 ? 10.965 -9.869 19.011 1.00 85.06 196 ILE A N 1
ATOM 1457 C CA . ILE A 1 196 ? 11.857 -8.711 19.036 1.00 85.06 196 ILE A CA 1
ATOM 1458 C C . ILE A 1 196 ? 11.240 -7.698 19.998 1.00 85.06 196 ILE A C 1
ATOM 1460 O O . ILE A 1 196 ? 10.167 -7.159 19.725 1.00 85.06 196 ILE A O 1
ATOM 1464 N N . SER A 1 197 ? 11.910 -7.460 21.123 1.00 73.06 197 SER A N 1
ATOM 1465 C CA . SER A 1 197 ? 11.568 -6.406 22.079 1.00 73.06 197 SER A CA 1
ATOM 1466 C C . SER A 1 197 ? 12.441 -5.178 21.834 1.00 73.06 197 SER A C 1
ATOM 1468 O O . SER A 1 197 ? 13.644 -5.324 21.608 1.00 73.06 197 SER A O 1
ATOM 1470 N N . ILE A 1 198 ? 11.840 -3.992 21.898 1.00 62.50 198 ILE A N 1
ATOM 1471 C CA . ILE A 1 198 ? 12.510 -2.686 21.794 1.00 62.50 198 ILE A CA 1
ATOM 1472 C C . ILE A 1 198 ? 12.153 -1.879 23.025 1.00 62.50 198 ILE A C 1
ATOM 1474 O O . ILE A 1 198 ? 10.958 -1.930 23.396 1.00 62.50 198 ILE A O 1
#

Secondary structure (DSSP, 8-state):
-HHHHTHHHHHHHHTSPPTTGGGGHHHHHHHHHHHHHHHHHHHHHHHHHHHHHT--HHHHIIIIIHHHHHHHHHHHHHHHHHH-SS-HHHHHHHHHHHHHIIIIIIIHHHHHHHHHHHHTT-------TTHHHHHHHHHHHHHHHHHHHHHHHH-GGGTT-SS---HHHHHHHHHHHHHHHHHHHHHHHHHHTTSS--